Protein AF-A0A372R8B7-F1 (afdb_monomer)

Secondary structure (DSSP, 8-state):
-HHHHHHHHHHHHHHHHHHHHHHTT-PPPPP-HHHHHHHHHHHHHH--HHHHHHHHHHTT-S-------TT--SS-HHHHHHHHHHHHHHHHHH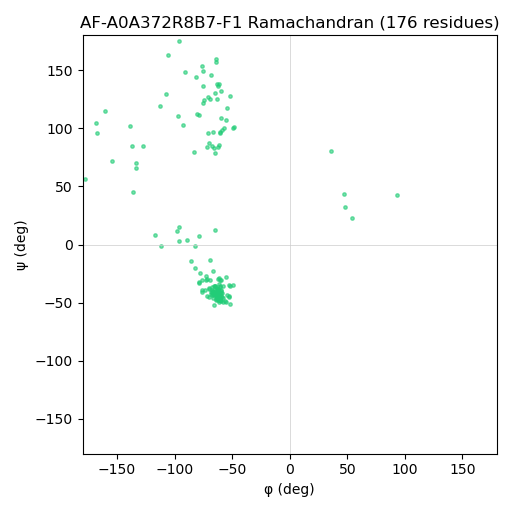HHHHTT-TTPPPHHHHHTTTTSS------HHHHHHHHHTS-S-S---------------HHHHHHHHHHHHHHHHS--S-S---

Structure (mmCIF, N/CA/C/O backbone):
data_AF-A0A372R8B7-F1
#
_entry.id   AF-A0A372R8B7-F1
#
loop_
_atom_site.group_PDB
_atom_site.id
_atom_site.type_symbol
_atom_site.label_atom_id
_atom_site.label_alt_id
_atom_site.label_comp_id
_atom_site.label_asym_id
_atom_site.label_entity_id
_atom_site.label_seq_id
_atom_site.pdbx_PDB_ins_code
_atom_site.Cartn_x
_atom_site.Cartn_y
_atom_site.Cartn_z
_atom_site.occupancy
_atom_site.B_iso_or_equiv
_atom_site.auth_seq_id
_atom_site.auth_comp_id
_atom_site.auth_asym_id
_atom_site.auth_atom_id
_atom_site.pdbx_PDB_model_num
ATOM 1 N N . MET A 1 1 ? -2.532 -8.860 -3.156 1.00 77.12 1 MET A N 1
ATOM 2 C CA . MET A 1 1 ? -2.037 -9.583 -1.964 1.00 77.12 1 MET A CA 1
ATOM 3 C C . MET A 1 1 ? -2.191 -8.777 -0.676 1.00 77.12 1 MET A C 1
ATOM 5 O O . MET A 1 1 ? -2.952 -9.201 0.184 1.00 77.12 1 MET A O 1
ATOM 9 N N . MET A 1 2 ? -1.585 -7.590 -0.575 1.00 80.69 2 MET A N 1
ATOM 10 C CA . MET A 1 2 ? -1.799 -6.637 0.530 1.00 80.69 2 MET A CA 1
ATOM 11 C C . MET A 1 2 ? -3.293 -6.323 0.752 1.00 80.69 2 MET A C 1
ATOM 13 O O . MET A 1 2 ? -3.802 -6.501 1.854 1.00 80.69 2 MET A O 1
ATOM 17 N N . LYS A 1 3 ? -4.050 -6.076 -0.328 1.00 83.31 3 LYS A N 1
ATOM 18 C CA . LYS A 1 3 ? -5.524 -5.958 -0.299 1.00 83.31 3 LYS A CA 1
ATOM 19 C C . LYS A 1 3 ? -6.241 -7.131 0.388 1.00 83.31 3 LYS A C 1
ATOM 21 O O . LYS A 1 3 ? -7.273 -6.932 1.016 1.00 83.31 3 LYS A O 1
ATOM 26 N N . ALA A 1 4 ? -5.735 -8.359 0.253 1.00 85.50 4 ALA A N 1
ATOM 27 C CA . ALA A 1 4 ? -6.358 -9.531 0.869 1.00 85.50 4 ALA A CA 1
A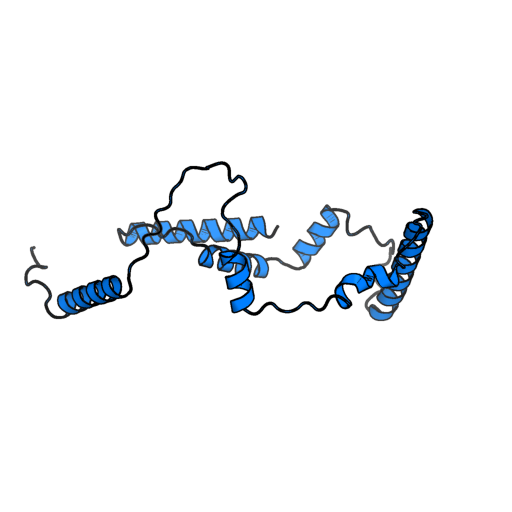TOM 28 C C . ALA A 1 4 ? -6.076 -9.596 2.376 1.00 85.50 4 ALA A C 1
ATOM 30 O O . ALA A 1 4 ? -6.979 -9.933 3.136 1.00 85.50 4 ALA A O 1
ATOM 31 N N . GLN A 1 5 ? -4.859 -9.243 2.805 1.00 87.19 5 GLN A N 1
ATOM 32 C CA . GLN A 1 5 ? -4.517 -9.171 4.229 1.00 87.19 5 GLN A CA 1
ATOM 33 C C . GLN A 1 5 ? -5.271 -8.035 4.923 1.00 87.19 5 GLN A C 1
ATOM 35 O O . GLN A 1 5 ? -5.899 -8.268 5.951 1.00 87.19 5 GLN A O 1
ATOM 40 N N . TYR A 1 6 ? -5.338 -6.863 4.290 1.00 88.38 6 TYR A N 1
ATOM 41 C CA . TYR A 1 6 ? -6.145 -5.738 4.761 1.00 88.38 6 TYR A CA 1
ATOM 42 C C . TYR A 1 6 ? -7.614 -6.132 4.958 1.00 88.38 6 TYR A C 1
ATOM 44 O O . TYR A 1 6 ? -8.176 -5.933 6.030 1.00 88.38 6 TYR A O 1
ATOM 52 N N . LYS A 1 7 ? -8.233 -6.776 3.956 1.00 89.06 7 LYS A N 1
ATOM 53 C CA . LYS A 1 7 ? -9.629 -7.229 4.055 1.00 89.06 7 LYS A CA 1
ATOM 54 C C . LYS A 1 7 ? -9.851 -8.216 5.203 1.00 89.06 7 LYS A C 1
ATOM 56 O O . LYS A 1 7 ? -10.879 -8.135 5.864 1.00 89.06 7 LYS A O 1
ATOM 61 N N . LYS A 1 8 ? -8.916 -9.142 5.442 1.00 90.06 8 LYS A N 1
ATOM 62 C CA . LYS A 1 8 ? -9.012 -10.096 6.561 1.00 90.06 8 LYS A CA 1
ATOM 63 C C . LYS A 1 8 ? -8.978 -9.382 7.907 1.00 90.06 8 LYS A C 1
ATOM 65 O O . LYS A 1 8 ? -9.816 -9.666 8.757 1.00 90.06 8 LYS A O 1
ATOM 70 N N . LEU A 1 9 ? -8.034 -8.459 8.068 1.00 88.94 9 LEU A N 1
ATOM 71 C CA . LEU A 1 9 ? -7.859 -7.687 9.290 1.00 88.94 9 LEU A CA 1
ATOM 72 C C . LEU A 1 9 ? -9.086 -6.812 9.574 1.00 88.94 9 LEU A C 1
ATOM 74 O O . LEU A 1 9 ? -9.630 -6.848 10.673 1.00 88.94 9 LEU A O 1
ATOM 78 N N . LEU A 1 10 ? -9.588 -6.124 8.545 1.00 89.56 10 LEU A N 1
ATOM 79 C CA . LEU A 1 10 ? -10.798 -5.315 8.632 1.00 89.56 10 LEU A CA 1
ATOM 80 C C . LEU A 1 10 ? -12.005 -6.152 9.073 1.00 89.56 10 LEU A C 1
ATOM 82 O O . LEU A 1 10 ? -12.705 -5.767 10.002 1.00 89.56 10 LEU A O 1
ATOM 86 N N . VAL A 1 11 ? -12.245 -7.308 8.446 1.00 90.31 11 VAL A N 1
ATOM 87 C CA . VAL A 1 11 ? -13.381 -8.175 8.804 1.00 90.31 11 VAL A CA 1
ATOM 88 C C . VAL A 1 11 ? -13.264 -8.680 10.241 1.00 90.31 11 VAL A C 1
ATOM 90 O O . VAL A 1 11 ? -14.251 -8.627 10.971 1.00 90.31 11 VAL A O 1
ATOM 93 N N . ALA A 1 12 ? -12.078 -9.127 10.664 1.00 89.44 12 ALA A N 1
ATOM 94 C CA . ALA A 1 12 ? -11.852 -9.582 12.035 1.00 89.44 12 ALA A CA 1
ATOM 95 C C . ALA A 1 12 ? -12.149 -8.467 13.051 1.00 89.44 12 ALA A C 1
ATOM 97 O O . ALA A 1 12 ? -12.935 -8.673 13.975 1.00 89.44 12 ALA A O 1
ATOM 98 N N . ASN A 1 13 ? -11.611 -7.267 12.813 1.00 89.19 13 ASN A N 1
ATOM 99 C CA . ASN A 1 13 ? -11.866 -6.098 13.648 1.00 89.19 13 ASN A CA 1
ATOM 100 C C . ASN A 1 13 ? -13.357 -5.728 13.691 1.00 89.19 13 ASN A C 1
ATOM 102 O O . ASN A 1 13 ? -13.888 -5.449 14.765 1.00 89.19 13 ASN A O 1
ATOM 106 N N . ARG A 1 14 ? -14.056 -5.734 12.546 1.00 89.38 14 ARG A N 1
ATOM 107 C CA . ARG A 1 14 ? -15.488 -5.405 12.502 1.00 89.38 14 ARG A CA 1
ATOM 108 C C . ARG A 1 14 ? -16.301 -6.395 13.329 1.00 89.38 14 ARG A C 1
ATOM 110 O O . ARG A 1 14 ? -17.113 -5.957 14.134 1.00 89.38 14 ARG A O 1
ATOM 117 N N . VAL A 1 15 ? -16.060 -7.700 13.180 1.00 89.00 15 VAL A N 1
ATOM 118 C CA . VAL A 1 15 ? -16.750 -8.744 13.961 1.00 89.00 15 VAL A CA 1
ATOM 119 C C . VAL A 1 15 ? -16.535 -8.544 15.461 1.00 89.00 15 VAL A C 1
ATOM 121 O O . VAL A 1 15 ? -17.497 -8.572 16.223 1.00 89.00 15 VAL A O 1
ATOM 124 N N . GLU A 1 16 ? -15.298 -8.288 15.884 1.00 88.00 16 GLU A N 1
ATOM 125 C CA . GLU A 1 16 ? -14.980 -8.016 17.288 1.00 88.00 16 GLU A CA 1
ATOM 126 C C . GLU A 1 16 ? -15.685 -6.754 17.807 1.00 88.00 16 GLU A C 1
ATOM 128 O O . GLU A 1 16 ? -16.321 -6.784 18.859 1.00 88.00 16 GLU A O 1
ATOM 133 N N . THR A 1 17 ? -15.665 -5.671 17.027 1.00 86.00 17 THR A N 1
ATOM 134 C CA . THR A 1 17 ? -16.333 -4.408 17.378 1.00 86.00 17 THR A CA 1
ATOM 135 C C . THR A 1 17 ? -17.850 -4.590 17.503 1.00 86.00 17 THR A C 1
ATOM 137 O O . THR A 1 17 ? -18.456 -4.047 18.425 1.00 86.00 17 THR A O 1
ATOM 140 N N . TYR A 1 18 ? -18.475 -5.385 16.625 1.00 87.56 18 TYR A N 1
ATOM 141 C CA . TYR A 1 18 ? -19.901 -5.715 16.720 1.00 87.56 18 TYR A CA 1
ATOM 142 C C . TYR A 1 18 ? -20.231 -6.514 17.985 1.00 87.56 18 TYR A C 1
ATOM 144 O O . TYR A 1 18 ? -21.218 -6.201 18.650 1.00 87.56 18 TYR A O 1
ATOM 152 N N . ASN A 1 19 ? -19.412 -7.508 18.339 1.00 88.25 19 ASN A N 1
ATOM 153 C CA . ASN A 1 19 ? -19.619 -8.301 19.553 1.00 88.25 19 ASN A CA 1
ATOM 154 C C . ASN A 1 19 ? -19.540 -7.416 20.808 1.00 88.25 19 ASN A C 1
ATOM 156 O O . ASN A 1 19 ? -20.440 -7.446 21.644 1.00 88.25 19 ASN A O 1
ATOM 160 N N . LEU A 1 20 ? -18.521 -6.555 20.894 1.00 86.19 20 LEU A N 1
ATOM 161 C CA . LEU A 1 20 ? -18.349 -5.620 22.011 1.00 86.19 20 LEU A CA 1
ATOM 162 C C . LEU A 1 20 ? -19.499 -4.609 22.110 1.00 86.19 20 LEU A C 1
ATOM 164 O O . LEU A 1 20 ? -19.992 -4.326 23.203 1.00 86.19 20 LEU A O 1
ATOM 168 N N . ALA A 1 21 ? -19.954 -4.073 20.976 1.00 85.31 21 ALA A N 1
ATOM 169 C CA . ALA A 1 21 ? -21.092 -3.158 20.918 1.00 85.31 21 ALA A CA 1
ATOM 170 C C . ALA A 1 21 ? -22.391 -3.832 21.396 1.00 85.31 21 ALA A C 1
ATOM 172 O O . ALA A 1 21 ? -23.170 -3.223 22.131 1.00 85.31 21 ALA A O 1
ATOM 173 N N . GLN A 1 22 ? -22.595 -5.106 21.044 1.00 83.25 22 GLN A N 1
ATOM 174 C CA . GLN A 1 22 ? -23.743 -5.895 21.491 1.00 83.25 22 GLN A CA 1
ATOM 175 C C . GLN A 1 22 ? -23.708 -6.155 23.005 1.00 83.25 22 GLN A C 1
ATOM 177 O O . GLN A 1 22 ? -24.732 -6.002 23.669 1.00 83.25 22 GLN A O 1
ATOM 182 N N . GLU A 1 23 ? -22.544 -6.493 23.565 1.00 86.31 23 GLU A N 1
ATOM 183 C CA . GLU A 1 23 ? -22.368 -6.715 25.009 1.00 86.31 23 GLU A CA 1
ATOM 184 C C . GLU A 1 23 ? -22.564 -5.433 25.833 1.00 86.31 23 GLU A C 1
ATOM 186 O O . GLU A 1 23 ? -23.118 -5.468 26.931 1.00 86.31 23 GLU A O 1
ATOM 191 N N . SER A 1 24 ? -22.145 -4.288 25.292 1.00 79.69 24 SER A N 1
ATOM 192 C CA . SER A 1 24 ? -22.182 -2.986 25.972 1.00 79.69 24 SER A CA 1
ATOM 193 C C . SER A 1 24 ? -23.409 -2.128 25.637 1.00 79.69 24 SER A C 1
ATOM 195 O O . SER A 1 24 ? -23.495 -0.992 26.105 1.00 79.69 24 SER A O 1
ATOM 197 N N . SER A 1 25 ? -24.357 -2.637 24.834 1.00 81.12 25 SER A N 1
ATOM 198 C CA . SER A 1 25 ? -25.510 -1.876 24.305 1.00 81.12 25 SER A CA 1
ATOM 199 C C . SER A 1 25 ? -25.118 -0.520 23.690 1.00 81.12 25 SER A C 1
ATOM 201 O O . SER A 1 25 ? -25.859 0.4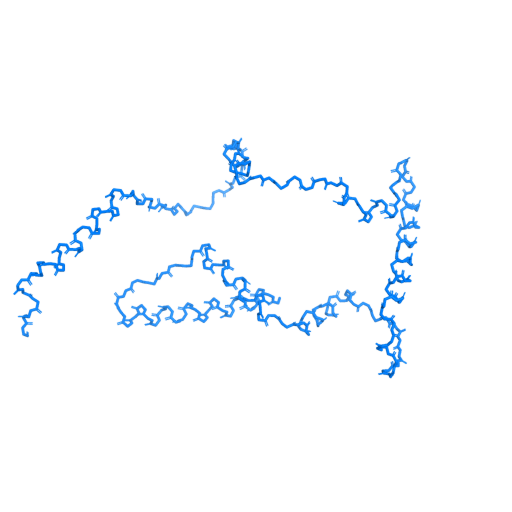58 23.782 1.00 81.12 25 SER A O 1
ATOM 203 N N . SER A 1 26 ? -23.924 -0.453 23.101 1.00 80.69 26 SER A N 1
ATOM 204 C CA . SER A 1 26 ? -23.337 0.759 22.526 1.00 80.69 26 SER A CA 1
ATOM 205 C C . SER A 1 26 ? -23.386 0.715 20.999 1.00 80.69 26 SER A C 1
ATOM 207 O O . SER A 1 26 ? -23.573 -0.339 20.397 1.00 80.69 26 SER A O 1
ATOM 209 N N . ASN A 1 27 ? -23.219 1.869 20.352 1.00 78.19 27 ASN A N 1
ATOM 210 C CA . ASN A 1 27 ? -23.139 1.929 18.893 1.00 78.19 27 ASN A CA 1
ATOM 211 C C . ASN A 1 27 ? -21.778 1.431 18.392 1.00 78.19 27 ASN A C 1
ATOM 213 O O . ASN A 1 27 ? -20.752 1.607 19.048 1.00 78.19 27 ASN A O 1
ATOM 217 N N . VAL A 1 28 ? -21.778 0.843 17.199 1.00 81.06 28 VAL A N 1
ATOM 218 C CA . VAL A 1 28 ? -20.565 0.371 16.524 1.00 81.06 28 VAL A CA 1
ATOM 219 C C . VAL A 1 28 ? -19.818 1.579 15.980 1.00 81.06 28 VAL A C 1
ATOM 221 O O . VAL A 1 28 ? -20.385 2.369 15.226 1.00 81.06 28 VAL A O 1
ATOM 224 N N . THR A 1 29 ? -18.549 1.727 16.350 1.00 79.62 29 THR A N 1
ATOM 225 C CA . THR A 1 29 ? -17.719 2.821 15.849 1.00 79.62 29 THR A CA 1
ATOM 226 C C . THR A 1 29 ? -17.376 2.594 14.370 1.00 79.62 29 THR A C 1
ATOM 228 O O . THR A 1 29 ? -16.888 1.514 14.006 1.00 79.62 29 THR A O 1
ATOM 231 N N . PRO A 1 30 ? -17.631 3.571 13.481 1.00 83.50 30 PRO A N 1
ATOM 232 C CA . PRO A 1 30 ? -17.243 3.468 12.077 1.00 83.50 30 PRO A CA 1
ATOM 233 C C . PRO A 1 30 ? -15.715 3.407 11.916 1.00 83.50 30 PRO A C 1
ATOM 235 O O . PRO A 1 30 ? -14.962 3.742 12.830 1.00 83.50 30 PRO A O 1
ATOM 238 N N . VAL A 1 31 ? -15.247 2.901 10.770 1.00 87.25 31 VAL A N 1
ATOM 239 C CA . VAL A 1 31 ? -13.819 2.956 10.413 1.00 87.25 31 VAL A CA 1
ATOM 240 C C . VAL A 1 31 ? -13.521 4.390 9.987 1.00 87.25 31 VAL A C 1
ATOM 242 O O . VAL A 1 31 ? -14.135 4.859 9.034 1.00 87.25 31 VAL A O 1
ATOM 245 N N . ASP A 1 32 ? -12.580 5.060 10.640 1.00 88.50 32 ASP A N 1
ATOM 246 C CA . ASP A 1 32 ? -12.058 6.341 10.158 1.00 88.50 32 ASP A CA 1
ATOM 247 C C . ASP A 1 32 ? -10.760 6.156 9.347 1.00 88.50 32 ASP A C 1
ATOM 249 O O . ASP A 1 32 ? -10.214 5.053 9.212 1.00 88.50 32 ASP A O 1
ATOM 253 N N . ILE A 1 33 ? -10.256 7.257 8.784 1.00 90.19 33 ILE A N 1
ATOM 254 C CA . ILE A 1 33 ? -9.030 7.260 7.973 1.00 90.19 33 ILE A CA 1
ATOM 255 C C . ILE A 1 33 ? -7.820 6.786 8.793 1.00 90.19 33 ILE A C 1
ATOM 257 O O . ILE A 1 33 ? -6.970 6.068 8.262 1.00 90.19 33 ILE A O 1
ATOM 261 N N . LEU A 1 34 ? -7.748 7.121 10.086 1.00 88.50 34 LEU A N 1
ATOM 262 C CA . LEU A 1 34 ? -6.650 6.696 10.954 1.00 88.50 34 LEU A CA 1
ATOM 263 C C . LEU A 1 34 ? -6.645 5.170 11.105 1.00 88.50 34 LEU A C 1
ATOM 265 O O . LEU A 1 34 ? -5.615 4.537 10.870 1.00 88.50 34 LEU A O 1
ATOM 269 N N . TYR A 1 35 ? -7.799 4.566 11.394 1.00 88.56 35 TYR A N 1
ATOM 270 C CA . TYR A 1 35 ? -7.953 3.112 11.445 1.00 88.56 35 TYR A CA 1
ATOM 271 C C . TYR A 1 35 ? -7.592 2.452 10.115 1.00 88.56 35 TYR A C 1
ATOM 273 O O . TYR A 1 35 ? -6.914 1.423 10.099 1.00 88.56 35 TYR A O 1
ATOM 281 N N . ALA A 1 36 ? -8.008 3.036 8.990 1.00 87.88 36 ALA A N 1
ATOM 282 C CA . ALA A 1 36 ? -7.670 2.509 7.675 1.00 87.88 36 ALA A CA 1
ATOM 283 C C . ALA A 1 36 ? -6.149 2.490 7.438 1.00 87.88 36 ALA A C 1
ATOM 285 O O . ALA A 1 36 ? -5.623 1.474 6.976 1.00 87.88 36 ALA A O 1
ATOM 286 N N . ILE A 1 37 ? -5.440 3.563 7.804 1.00 91.88 37 ILE A N 1
ATOM 287 C CA . ILE A 1 37 ? -3.976 3.652 7.705 1.00 91.88 37 ILE A CA 1
ATOM 288 C C . ILE A 1 37 ? -3.305 2.614 8.611 1.00 91.88 37 ILE A C 1
ATOM 290 O O . ILE A 1 37 ? -2.405 1.897 8.168 1.00 91.88 37 ILE A O 1
ATOM 294 N N . THR A 1 38 ? -3.765 2.469 9.857 1.00 91.81 38 THR A N 1
ATOM 295 C CA . THR A 1 38 ? -3.237 1.457 10.782 1.00 91.81 38 THR A CA 1
ATOM 296 C C . THR A 1 38 ? -3.406 0.047 10.219 1.00 91.81 38 THR A C 1
ATOM 298 O O . THR A 1 38 ? -2.447 -0.725 10.204 1.00 91.81 38 THR A O 1
ATOM 301 N N . PHE A 1 39 ? -4.577 -0.279 9.665 1.00 89.38 39 PHE A N 1
ATOM 302 C CA . PHE A 1 39 ? -4.808 -1.584 9.043 1.00 89.38 39 PHE A CA 1
ATOM 303 C C . PHE A 1 39 ? -3.950 -1.820 7.807 1.00 89.38 39 PHE A C 1
ATOM 305 O O . PHE A 1 39 ? -3.532 -2.950 7.568 1.00 89.38 39 PHE A O 1
ATOM 312 N N . VAL A 1 40 ? -3.679 -0.786 7.010 1.00 91.06 40 VAL A N 1
ATOM 313 C CA . VAL A 1 40 ? -2.749 -0.883 5.878 1.00 91.06 40 VAL A CA 1
ATOM 314 C C . VAL A 1 40 ? -1.351 -1.246 6.369 1.00 91.06 40 VAL A C 1
ATOM 316 O O . VAL A 1 40 ? -0.746 -2.176 5.834 1.00 91.06 40 VAL A O 1
ATOM 319 N N . ASN A 1 41 ? -0.872 -0.571 7.413 1.00 91.56 41 ASN A N 1
ATOM 320 C CA . ASN A 1 41 ? 0.439 -0.830 7.999 1.00 91.56 41 ASN A CA 1
ATOM 321 C C . ASN A 1 41 ? 0.542 -2.255 8.573 1.00 91.56 41 ASN A C 1
ATOM 323 O O . ASN A 1 41 ? 1.477 -2.996 8.273 1.00 9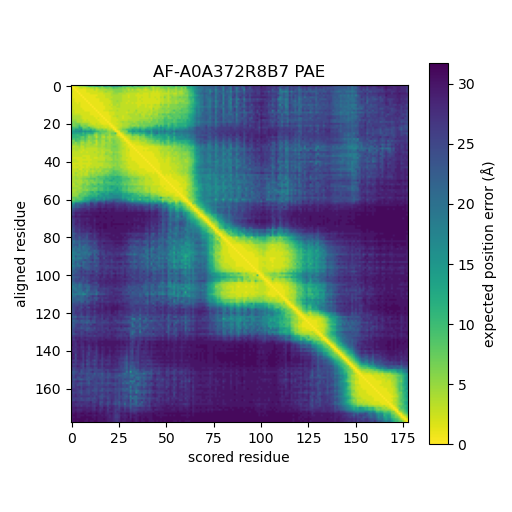1.56 41 ASN A O 1
ATOM 327 N N . GLU A 1 42 ? -0.452 -2.689 9.346 1.00 92.06 42 GLU A N 1
ATOM 328 C CA . GLU A 1 42 ? -0.488 -4.050 9.892 1.00 92.06 42 GLU A CA 1
ATOM 329 C C . GLU A 1 42 ? -0.587 -5.112 8.792 1.00 92.06 42 GLU A C 1
ATOM 331 O O . GLU A 1 42 ? 0.144 -6.104 8.808 1.00 92.06 42 GLU A O 1
ATOM 336 N N . ALA A 1 43 ? -1.440 -4.891 7.789 1.00 91.38 43 ALA A N 1
ATOM 337 C CA . ALA A 1 43 ? -1.571 -5.790 6.649 1.00 91.38 43 ALA A CA 1
ATOM 338 C C . ALA A 1 43 ? -0.263 -5.924 5.863 1.00 91.38 43 ALA A C 1
ATOM 340 O O . ALA A 1 43 ? 0.039 -7.015 5.374 1.00 91.38 43 ALA A O 1
ATOM 341 N N . TRP A 1 44 ? 0.503 -4.837 5.746 1.00 91.31 44 TRP A N 1
ATOM 342 C CA . TRP A 1 44 ? 1.827 -4.850 5.140 1.00 91.31 44 TRP A CA 1
ATOM 343 C C . TRP A 1 44 ? 2.818 -5.682 5.959 1.00 91.31 44 TRP A C 1
ATOM 345 O O . TRP A 1 44 ? 3.503 -6.529 5.402 1.00 91.31 44 TRP A O 1
ATOM 355 N N . ASN A 1 45 ? 2.823 -5.554 7.285 1.00 92.50 45 ASN A N 1
ATOM 356 C CA . ASN A 1 45 ? 3.715 -6.345 8.143 1.00 92.50 45 ASN A CA 1
ATOM 357 C C . ASN A 1 45 ? 3.394 -7.853 8.152 1.00 92.50 45 ASN A C 1
ATOM 359 O O . ASN A 1 45 ? 4.257 -8.674 8.455 1.00 92.50 45 ASN A O 1
ATOM 363 N N . ILE A 1 46 ? 2.162 -8.243 7.811 1.00 92.12 46 ILE A N 1
ATOM 364 C CA . ILE A 1 46 ? 1.754 -9.654 7.686 1.00 92.12 46 ILE A CA 1
ATOM 365 C C . ILE A 1 46 ? 2.242 -10.277 6.366 1.00 92.12 46 ILE A C 1
ATOM 367 O O . ILE A 1 46 ? 2.372 -11.503 6.253 1.00 92.12 46 ILE A O 1
ATOM 371 N N . VAL A 1 47 ? 2.479 -9.458 5.341 1.00 87.81 47 VAL A N 1
ATOM 372 C CA . VAL A 1 47 ? 2.976 -9.921 4.046 1.00 87.81 47 VAL A CA 1
ATOM 373 C C . VAL A 1 47 ? 4.370 -10.536 4.215 1.00 87.81 47 VAL A C 1
ATOM 375 O O . VAL A 1 47 ? 5.293 -9.904 4.712 1.00 87.81 47 VAL A O 1
ATOM 378 N N . LYS A 1 48 ? 4.532 -11.788 3.769 1.00 89.38 48 LYS A N 1
ATOM 379 C CA . LYS A 1 48 ? 5.825 -12.489 3.787 1.00 89.38 48 LYS A CA 1
ATOM 380 C C . LYS A 1 48 ? 6.576 -12.260 2.480 1.00 89.38 48 LYS A C 1
ATOM 382 O O . LYS A 1 48 ? 5.938 -12.239 1.425 1.00 89.38 48 LYS A O 1
ATOM 387 N N . SER A 1 49 ? 7.909 -12.228 2.537 1.00 85.69 49 SER A N 1
ATOM 388 C CA . SER A 1 49 ? 8.778 -12.136 1.351 1.00 85.69 49 SER A CA 1
ATOM 389 C C . SER A 1 49 ? 8.457 -13.209 0.317 1.00 85.69 49 SER A C 1
ATOM 391 O O . SER A 1 49 ? 8.227 -12.883 -0.839 1.00 85.69 49 SER A O 1
ATOM 393 N N . SER A 1 50 ? 8.252 -14.457 0.751 1.00 83.88 50 SER A N 1
ATOM 394 C CA . SER A 1 50 ? 7.836 -15.529 -0.158 1.00 83.88 50 SER A CA 1
ATOM 395 C C . SER A 1 50 ? 6.534 -15.212 -0.884 1.00 83.88 50 SER A C 1
ATOM 397 O O . SER A 1 50 ? 6.365 -15.548 -2.044 1.00 83.88 50 SER A O 1
ATOM 399 N N . THR A 1 51 ? 5.581 -14.540 -0.240 1.00 84.00 51 THR A N 1
ATOM 400 C CA . THR A 1 51 ? 4.314 -14.202 -0.898 1.00 84.00 51 THR A CA 1
ATOM 401 C C . THR A 1 51 ? 4.514 -13.092 -1.939 1.00 84.00 51 THR A C 1
ATOM 403 O O . THR A 1 51 ? 3.817 -13.088 -2.950 1.00 84.00 51 THR A O 1
ATOM 406 N N . ILE A 1 52 ? 5.483 -12.193 -1.722 1.00 84.56 52 ILE A N 1
ATOM 407 C CA . ILE A 1 52 ? 5.927 -11.210 -2.717 1.00 84.56 52 ILE A CA 1
ATOM 408 C C . ILE A 1 52 ? 6.578 -11.944 -3.896 1.00 84.56 52 ILE A C 1
ATOM 410 O O . ILE A 1 52 ? 6.124 -11.761 -5.018 1.00 84.56 52 ILE A O 1
ATOM 414 N N . GLU A 1 53 ? 7.544 -12.832 -3.648 1.00 82.56 53 GLU A N 1
ATOM 415 C CA . GLU A 1 53 ? 8.221 -13.653 -4.672 1.00 82.56 53 GLU A CA 1
ATOM 416 C C . GLU A 1 53 ? 7.223 -14.396 -5.570 1.00 82.56 53 GLU A C 1
ATOM 418 O O . GLU A 1 53 ? 7.240 -14.223 -6.785 1.00 82.56 53 GLU A O 1
ATOM 423 N N . HIS A 1 54 ? 6.266 -15.120 -4.978 1.00 82.94 54 HIS A N 1
ATOM 424 C CA . HIS A 1 54 ? 5.221 -15.814 -5.739 1.00 82.94 54 HIS A CA 1
ATOM 425 C C . HIS A 1 54 ? 4.342 -14.851 -6.552 1.00 82.94 54 HIS A C 1
ATOM 427 O O . HIS A 1 54 ? 3.776 -15.257 -7.564 1.00 82.94 54 HIS A O 1
ATOM 433 N N . CYS A 1 55 ? 4.164 -13.595 -6.117 1.00 80.94 55 CYS A N 1
ATOM 434 C CA . CYS A 1 55 ? 3.443 -12.602 -6.917 1.00 80.94 55 CYS A CA 1
ATOM 435 C C . CYS A 1 55 ? 4.248 -12.200 -8.149 1.00 80.94 55 CYS A C 1
ATOM 437 O O . CYS A 1 55 ? 3.662 -12.169 -9.224 1.00 80.94 55 CYS A O 1
ATOM 439 N N . TRP A 1 56 ? 5.549 -11.938 -7.998 1.00 85.94 56 TRP A N 1
ATOM 440 C CA . TRP A 1 56 ? 6.432 -11.606 -9.118 1.00 85.94 56 TRP A CA 1
ATOM 441 C C . TRP A 1 56 ? 6.538 -12.759 -10.126 1.00 85.94 56 TRP A C 1
ATOM 443 O O . TRP A 1 56 ? 6.466 -12.507 -11.329 1.00 85.94 56 TRP A O 1
ATOM 453 N N . GLU A 1 57 ? 6.615 -14.005 -9.641 1.00 82.50 57 GLU A N 1
ATOM 454 C CA . GLU A 1 57 ? 6.543 -15.230 -10.455 1.00 82.50 57 GLU A CA 1
ATOM 455 C C . GLU A 1 57 ? 5.201 -15.315 -11.197 1.00 82.50 57 GLU A C 1
ATOM 457 O O . GLU A 1 57 ? 5.150 -15.502 -12.406 1.00 82.50 57 GLU A O 1
ATOM 462 N N . LYS A 1 58 ? 4.080 -15.090 -10.498 1.00 82.81 58 LYS A N 1
ATOM 463 C CA . LYS A 1 58 ? 2.737 -15.112 -11.102 1.00 82.81 58 LYS A CA 1
ATOM 464 C C . LYS A 1 58 ? 2.516 -14.052 -12.173 1.00 82.81 58 LYS A C 1
ATOM 466 O O . LYS A 1 58 ? 1.648 -14.247 -13.023 1.00 82.81 58 LYS A O 1
ATOM 471 N N . THR A 1 59 ? 3.190 -12.915 -12.062 1.00 80.81 59 THR A N 1
ATOM 472 C CA . THR A 1 59 ? 3.099 -11.812 -13.021 1.00 80.81 59 THR A CA 1
ATOM 473 C C . THR A 1 59 ? 4.113 -11.930 -14.158 1.00 80.81 59 THR A C 1
ATOM 475 O O . THR A 1 59 ? 4.172 -11.010 -14.964 1.00 80.81 59 THR A O 1
ATOM 478 N N . ASP A 1 60 ? 4.896 -13.020 -14.217 1.00 69.81 60 ASP A N 1
ATOM 479 C CA . ASP A 1 60 ? 6.000 -13.229 -15.172 1.00 69.81 60 ASP A CA 1
ATOM 480 C C . ASP A 1 60 ? 7.033 -12.088 -15.178 1.00 69.81 60 ASP A C 1
ATOM 482 O O . ASP A 1 60 ? 7.765 -11.890 -16.143 1.00 69.81 60 ASP A O 1
ATOM 486 N N . ILE A 1 61 ? 7.122 -11.321 -14.086 1.00 78.81 61 ILE A N 1
ATOM 487 C CA . ILE A 1 61 ? 8.139 -10.270 -13.972 1.00 78.81 61 ILE A CA 1
ATOM 488 C C . ILE A 1 61 ? 9.492 -10.893 -13.603 1.00 78.81 61 ILE A C 1
ATOM 490 O O . ILE A 1 61 ? 10.539 -10.416 -14.031 1.00 78.81 61 ILE A O 1
ATOM 494 N N . LEU A 1 62 ? 9.476 -11.989 -12.837 1.00 66.31 62 LEU A N 1
ATOM 495 C CA . LEU A 1 62 ? 10.639 -12.858 -12.673 1.00 66.31 62 LEU A CA 1
ATOM 496 C C . LEU A 1 62 ? 10.689 -13.828 -13.857 1.00 66.31 62 LEU A C 1
ATOM 498 O O . LEU A 1 62 ? 10.260 -14.974 -13.744 1.00 66.31 62 LEU A O 1
ATOM 502 N N . THR A 1 63 ? 11.186 -13.379 -15.008 1.00 58.84 63 THR A N 1
ATOM 503 C CA . THR A 1 63 ? 11.606 -14.311 -16.061 1.00 58.84 63 THR A CA 1
ATOM 504 C C . THR A 1 63 ? 12.708 -15.212 -15.515 1.00 58.84 63 THR A C 1
ATOM 506 O O . THR A 1 63 ? 13.648 -14.722 -14.893 1.00 58.84 63 THR A O 1
ATOM 509 N N . ASP A 1 64 ? 12.570 -16.522 -15.739 1.00 57.03 64 ASP A N 1
ATOM 510 C CA . ASP A 1 64 ? 13.543 -17.558 -15.386 1.00 57.03 64 ASP A CA 1
ATOM 511 C C . ASP A 1 64 ? 14.937 -17.139 -15.875 1.00 57.03 64 ASP A C 1
ATOM 513 O O . ASP A 1 64 ? 15.246 -17.216 -17.068 1.00 57.03 64 ASP A O 1
ATOM 517 N N . PHE A 1 65 ? 15.767 -16.621 -14.966 1.00 51.81 65 PHE A N 1
ATOM 518 C CA . PHE A 1 65 ? 17.180 -16.390 -15.228 1.00 51.81 65 PHE A CA 1
ATOM 519 C C . PHE A 1 65 ? 17.815 -17.770 -15.371 1.00 51.81 65 PHE A C 1
ATOM 521 O O . PHE A 1 65 ? 18.292 -18.355 -14.401 1.00 51.81 65 PHE A O 1
ATOM 528 N N . GLY A 1 66 ? 17.731 -18.310 -16.589 1.00 46.44 66 GLY A N 1
ATOM 529 C CA . GLY A 1 66 ? 18.114 -19.666 -16.945 1.00 46.44 66 GLY A CA 1
ATOM 530 C C . GLY A 1 66 ? 19.498 -20.017 -16.414 1.00 46.44 66 GLY A C 1
ATOM 531 O O . GLY A 1 66 ? 20.522 -19.658 -16.990 1.00 46.44 66 GLY A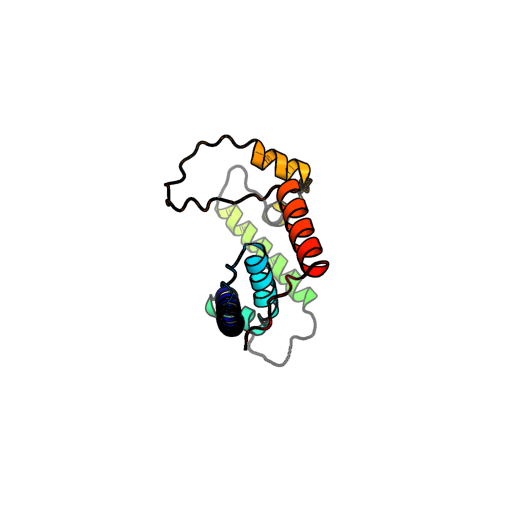 O 1
ATOM 532 N N . GLY A 1 67 ? 19.507 -20.760 -15.316 1.00 41.25 67 GLY A N 1
ATOM 533 C CA . GLY A 1 67 ? 20.699 -21.212 -14.622 1.00 41.25 67 GLY A CA 1
ATOM 534 C C . GLY A 1 67 ? 20.364 -22.475 -13.853 1.00 41.25 67 GLY A C 1
ATOM 535 O O . GLY A 1 67 ? 20.239 -22.462 -12.635 1.00 41.25 67 GLY A O 1
ATOM 536 N N . ASN A 1 68 ? 20.174 -23.576 -14.581 1.00 42.28 68 ASN A N 1
ATOM 537 C CA . ASN A 1 68 ? 19.960 -24.905 -14.016 1.00 42.28 68 ASN A CA 1
ATOM 538 C C . ASN A 1 68 ? 21.209 -25.383 -13.253 1.00 42.28 68 ASN A C 1
ATOM 540 O O . ASN A 1 68 ? 21.970 -26.187 -13.787 1.00 42.28 68 ASN A O 1
ATOM 544 N N . ASN A 1 69 ? 21.435 -24.917 -12.022 1.00 46.16 69 ASN A N 1
ATOM 545 C CA . ASN A 1 69 ? 22.194 -25.676 -11.030 1.00 46.16 69 ASN A CA 1
ATOM 546 C C . ASN A 1 69 ? 21.919 -25.174 -9.594 1.00 46.16 69 ASN A C 1
ATOM 548 O O . ASN A 1 69 ? 22.287 -24.048 -9.269 1.00 46.16 69 ASN A O 1
ATOM 552 N N . PRO A 1 70 ? 21.308 -25.980 -8.707 1.00 45.62 70 PRO A N 1
ATOM 553 C CA . PRO A 1 70 ? 20.939 -25.545 -7.356 1.00 45.62 70 PRO A CA 1
ATOM 554 C C . PRO A 1 70 ? 22.096 -25.525 -6.333 1.00 45.62 70 PRO A C 1
ATOM 556 O O . PRO A 1 70 ? 21.836 -25.316 -5.151 1.00 45.62 70 PRO A O 1
ATOM 559 N N . GLU A 1 71 ? 23.355 -25.739 -6.737 1.00 47.19 71 GLU A N 1
ATOM 560 C CA . GLU A 1 71 ? 24.491 -25.874 -5.800 1.00 47.19 71 GLU A CA 1
ATOM 561 C C . GLU A 1 71 ? 25.531 -24.741 -5.817 1.00 47.19 71 GLU A C 1
ATOM 563 O O . GLU A 1 71 ? 26.428 -24.734 -4.977 1.00 47.19 71 GLU A O 1
ATOM 568 N N . GLU A 1 72 ? 25.391 -23.717 -6.658 1.00 51.03 72 GLU A N 1
ATOM 569 C CA . GLU A 1 72 ? 26.296 -22.561 -6.643 1.00 51.03 72 GLU A CA 1
ATOM 570 C C . GLU A 1 72 ? 25.507 -21.263 -6.827 1.00 51.03 72 GLU A C 1
ATOM 572 O O . GLU A 1 72 ? 25.121 -20.967 -7.94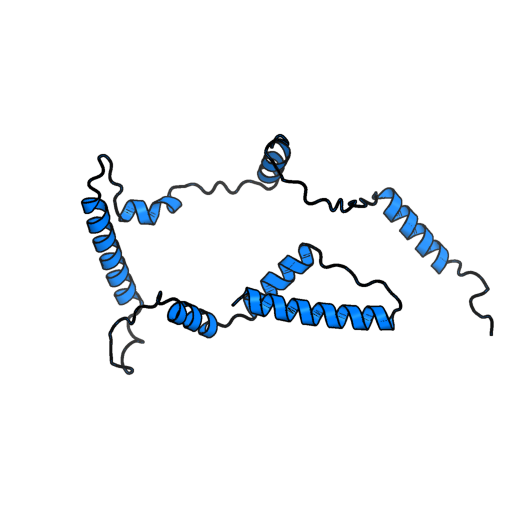8 1.00 51.03 72 GLU A O 1
ATOM 577 N N . LYS A 1 73 ? 25.253 -20.495 -5.752 1.00 48.12 73 LYS A N 1
ATOM 578 C CA . LYS A 1 73 ? 25.113 -19.013 -5.798 1.00 48.12 73 LYS A CA 1
ATOM 579 C C . LYS A 1 73 ? 24.879 -18.386 -4.410 1.00 48.12 73 LYS A C 1
ATOM 581 O O . LYS A 1 73 ? 23.926 -17.655 -4.159 1.00 48.12 73 LYS A O 1
ATOM 586 N N . TYR A 1 74 ? 25.791 -18.647 -3.474 1.00 47.59 74 TYR A N 1
ATOM 587 C CA . TYR A 1 74 ? 25.950 -17.793 -2.278 1.00 47.59 74 TYR A CA 1
ATOM 588 C C . TYR A 1 74 ? 27.319 -17.111 -2.206 1.00 47.59 74 TYR A C 1
ATOM 590 O O . TYR A 1 74 ? 27.637 -16.451 -1.220 1.00 47.59 74 TYR A O 1
ATOM 598 N N . SER A 1 75 ? 28.114 -17.215 -3.267 1.00 50.53 75 SER A N 1
ATOM 599 C CA . SER A 1 75 ? 29.291 -16.385 -3.473 1.00 50.53 75 SER A CA 1
ATOM 600 C C . SER A 1 75 ? 29.032 -15.485 -4.671 1.00 50.53 75 SER A C 1
ATOM 602 O O . SER A 1 75 ? 28.849 -15.988 -5.774 1.00 50.53 75 SER A O 1
ATOM 604 N N . ASP A 1 76 ? 29.058 -14.180 -4.403 1.00 50.31 76 ASP A N 1
ATOM 605 C CA . ASP A 1 76 ? 29.187 -13.091 -5.375 1.00 50.31 76 ASP A CA 1
ATOM 606 C C . ASP A 1 76 ? 27.914 -12.430 -5.931 1.00 50.31 76 ASP A C 1
ATOM 608 O O . ASP A 1 76 ? 27.815 -12.088 -7.101 1.00 50.31 76 ASP A O 1
ATOM 612 N N . TRP A 1 77 ? 26.940 -12.163 -5.058 1.00 49.91 77 TRP A N 1
ATOM 613 C CA . TRP A 1 77 ? 25.759 -11.367 -5.419 1.00 49.91 77 TRP A CA 1
ATOM 614 C C . TRP A 1 77 ? 26.105 -9.943 -5.896 1.00 49.91 77 TRP A C 1
ATOM 616 O O . TRP A 1 77 ? 25.391 -9.393 -6.721 1.00 49.91 77 TRP A O 1
ATOM 626 N N . ASN A 1 78 ? 27.191 -9.331 -5.408 1.00 53.12 78 ASN A N 1
ATOM 627 C CA . ASN A 1 78 ? 27.518 -7.941 -5.753 1.00 53.12 78 ASN A CA 1
ATOM 628 C C . ASN A 1 78 ? 28.162 -7.789 -7.138 1.00 53.12 78 ASN A C 1
ATOM 630 O O . ASN A 1 78 ? 27.940 -6.767 -7.78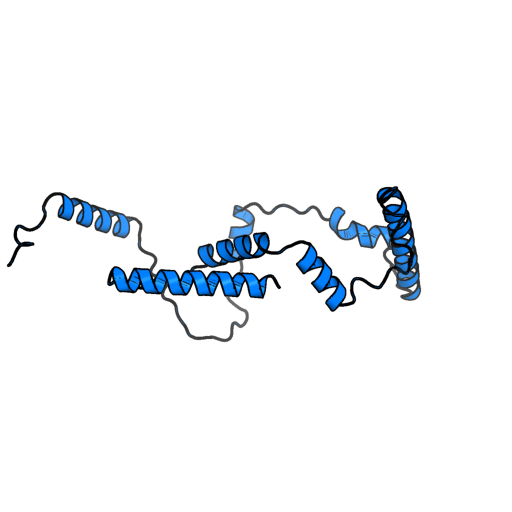4 1.00 53.12 78 ASN A O 1
ATOM 634 N N . GLN A 1 79 ? 28.957 -8.764 -7.591 1.00 54.78 79 GLN A N 1
ATOM 635 C CA . GLN A 1 79 ? 29.553 -8.713 -8.927 1.00 54.78 79 GLN A CA 1
ATOM 636 C C . GLN A 1 79 ? 28.514 -9.046 -10.005 1.00 54.78 79 GLN A C 1
ATOM 638 O O . GLN A 1 79 ? 28.427 -8.328 -10.996 1.00 54.78 79 GLN A O 1
ATOM 643 N N . ASP A 1 80 ? 27.653 -10.036 -9.744 1.00 60.84 80 ASP A N 1
ATOM 644 C CA . ASP A 1 80 ? 26.554 -10.438 -10.635 1.00 60.84 80 ASP A CA 1
ATOM 645 C C . ASP A 1 80 ? 25.544 -9.287 -10.838 1.00 60.84 80 ASP A C 1
ATOM 647 O O . ASP A 1 80 ? 25.154 -8.988 -11.961 1.00 60.84 80 ASP A O 1
ATOM 651 N N . ILE A 1 81 ? 25.205 -8.545 -9.769 1.00 66.00 81 ILE A N 1
ATOM 652 C CA . ILE A 1 81 ? 24.308 -7.375 -9.848 1.00 66.00 81 ILE A CA 1
ATOM 653 C C . ILE A 1 81 ? 24.922 -6.232 -10.666 1.00 66.00 81 ILE A C 1
ATOM 655 O O . ILE A 1 81 ? 24.217 -5.590 -11.441 1.00 66.00 81 ILE A O 1
ATOM 659 N N . ASN A 1 82 ? 26.215 -5.938 -10.502 1.00 72.06 82 ASN A N 1
ATOM 660 C CA . ASN A 1 82 ? 26.849 -4.835 -11.230 1.00 72.06 82 ASN A CA 1
ATOM 661 C C . ASN A 1 82 ? 26.996 -5.156 -12.725 1.00 72.06 82 ASN A C 1
ATOM 663 O O . ASN A 1 82 ? 26.807 -4.280 -13.568 1.00 72.06 82 ASN A O 1
ATOM 667 N N . ASP A 1 83 ? 27.294 -6.412 -13.057 1.00 75.00 83 ASP A N 1
ATOM 668 C CA . ASP A 1 83 ? 27.344 -6.885 -14.440 1.00 75.00 83 ASP A CA 1
ATOM 669 C C . ASP A 1 83 ? 25.944 -6.879 -15.082 1.00 75.00 83 ASP A C 1
ATOM 671 O O . ASP A 1 83 ? 25.793 -6.444 -16.228 1.00 75.00 83 ASP A O 1
ATOM 675 N N . ASP A 1 84 ? 24.906 -7.249 -14.325 1.00 79.88 84 ASP A N 1
ATOM 676 C CA . ASP A 1 84 ? 23.511 -7.171 -14.763 1.00 79.88 84 ASP A CA 1
ATOM 677 C C . ASP A 1 84 ? 23.037 -5.726 -14.974 1.00 79.88 84 ASP A C 1
ATOM 679 O O . ASP A 1 84 ? 22.403 -5.442 -15.990 1.00 79.88 84 ASP A O 1
ATOM 683 N N . ILE A 1 85 ? 23.375 -4.797 -14.072 1.00 82.25 85 ILE A N 1
ATOM 684 C CA . ILE A 1 85 ? 23.061 -3.367 -14.227 1.00 82.25 85 ILE A CA 1
ATOM 685 C C . ILE A 1 85 ? 23.726 -2.822 -15.489 1.00 82.25 85 ILE A C 1
ATOM 687 O O . ILE A 1 85 ? 23.057 -2.197 -16.305 1.00 82.25 85 ILE A O 1
ATOM 691 N N . ASN A 1 86 ? 25.013 -3.107 -15.705 1.00 84.75 86 ASN A N 1
ATOM 692 C CA . ASN A 1 86 ? 25.715 -2.657 -16.907 1.00 84.75 86 ASN A CA 1
ATOM 693 C C . ASN A 1 86 ? 25.080 -3.214 -18.188 1.00 84.75 86 ASN A C 1
ATOM 695 O O . ASN A 1 86 ? 24.932 -2.480 -19.166 1.00 84.75 86 ASN A O 1
ATOM 699 N N . ARG A 1 87 ? 24.676 -4.493 -18.189 1.00 87.06 87 ARG A N 1
ATOM 700 C CA . ARG A 1 87 ? 23.964 -5.104 -19.320 1.00 87.06 87 ARG A CA 1
ATOM 701 C C . ARG A 1 87 ? 22.630 -4.404 -19.578 1.00 87.06 87 ARG A C 1
ATOM 703 O O . ARG A 1 87 ? 22.368 -4.017 -20.711 1.00 87.06 87 ARG A O 1
ATOM 710 N N . ILE A 1 88 ? 21.821 -4.206 -18.540 1.00 87.31 88 ILE A N 1
ATOM 711 C CA . ILE A 1 88 ? 20.508 -3.555 -18.643 1.00 87.31 88 ILE A CA 1
ATOM 712 C C . ILE A 1 88 ? 20.657 -2.112 -19.140 1.00 87.31 88 ILE A C 1
ATOM 714 O O . ILE A 1 88 ? 19.912 -1.694 -20.022 1.00 87.31 88 ILE A O 1
ATOM 718 N N . THR A 1 89 ? 21.642 -1.364 -18.638 1.00 90.31 89 THR A N 1
ATOM 719 C CA . THR A 1 89 ? 21.926 0.007 -19.086 1.00 90.31 89 THR A CA 1
ATOM 720 C C . THR A 1 89 ? 22.328 0.049 -20.564 1.00 90.31 89 THR A C 1
ATOM 722 O O . THR A 1 89 ? 21.898 0.951 -21.284 1.00 90.31 89 THR A O 1
ATOM 725 N N . LEU A 1 90 ? 23.106 -0.928 -21.047 1.00 91.12 90 LEU A N 1
ATOM 726 C CA . LEU A 1 90 ? 23.468 -1.039 -22.466 1.00 91.12 90 LEU A CA 1
ATOM 727 C C . LEU A 1 90 ? 22.256 -1.352 -23.352 1.00 91.12 90 LEU A C 1
ATOM 729 O O . LEU A 1 90 ? 22.070 -0.685 -24.367 1.00 91.12 90 LEU A O 1
ATOM 733 N N . GLU A 1 91 ? 21.417 -2.313 -22.959 1.00 92.38 91 GLU A N 1
ATOM 734 C CA . GLU A 1 91 ? 20.181 -2.654 -23.681 1.00 92.38 91 GLU A CA 1
ATOM 735 C C . GLU A 1 91 ? 19.216 -1.457 -23.735 1.00 92.38 91 GLU A C 1
ATOM 737 O O . GLU A 1 91 ? 18.634 -1.154 -24.777 1.00 92.38 91 GLU A O 1
ATOM 742 N N . LEU A 1 92 ? 19.089 -0.714 -22.630 1.00 92.44 92 LEU A N 1
ATOM 743 C CA . LEU A 1 92 ? 18.329 0.537 -22.577 1.00 92.44 92 LEU A CA 1
ATOM 744 C C . LEU A 1 92 ? 18.871 1.590 -23.540 1.00 92.44 92 LEU A C 1
ATOM 746 O O . LEU A 1 92 ? 18.083 2.261 -24.206 1.00 92.44 92 LEU A O 1
ATOM 750 N N . GLN A 1 93 ? 20.193 1.734 -23.634 1.00 93.69 93 GLN A N 1
ATOM 751 C CA . GLN A 1 93 ? 20.803 2.690 -24.554 1.00 93.69 93 GLN A CA 1
ATOM 752 C C . GLN A 1 93 ? 20.533 2.311 -26.014 1.00 93.69 93 GLN A C 1
ATOM 754 O O . GLN A 1 93 ? 20.193 3.187 -26.803 1.00 93.69 93 GLN A O 1
ATOM 759 N N . GLU A 1 94 ? 20.609 1.024 -26.360 1.00 92.62 94 GLU A N 1
ATOM 760 C CA . GLU A 1 94 ? 20.291 0.535 -27.706 1.00 92.62 94 GLU A CA 1
ATOM 761 C C . GLU A 1 94 ? 18.835 0.845 -28.083 1.00 92.62 94 GLU A C 1
ATOM 763 O O . GLU A 1 94 ? 18.579 1.432 -29.134 1.00 92.62 94 GLU A O 1
ATOM 768 N N . MET A 1 95 ? 17.883 0.569 -27.184 1.00 92.00 95 MET A N 1
ATOM 769 C CA . MET A 1 95 ? 16.470 0.907 -27.395 1.00 92.00 95 MET A CA 1
ATOM 770 C C . MET A 1 95 ? 16.243 2.415 -27.555 1.00 92.00 95 MET A C 1
ATOM 772 O O . MET A 1 95 ? 15.447 2.846 -28.386 1.00 92.00 95 MET A O 1
ATOM 776 N N . ILE A 1 96 ? 16.931 3.239 -26.765 1.00 91.25 96 ILE A N 1
ATOM 777 C CA . ILE A 1 96 ? 16.863 4.700 -26.867 1.00 91.25 96 ILE A CA 1
ATOM 778 C C . ILE A 1 96 ? 17.393 5.182 -28.222 1.00 91.25 96 ILE A C 1
ATOM 780 O O . ILE A 1 96 ? 16.801 6.077 -28.833 1.00 91.25 96 ILE A O 1
ATOM 784 N N . ASP A 1 97 ? 18.498 4.606 -28.690 1.00 91.06 97 ASP A N 1
ATOM 785 C CA . ASP A 1 97 ? 19.123 4.970 -29.959 1.00 91.06 97 ASP A CA 1
ATOM 786 C C . ASP A 1 97 ? 18.227 4.578 -31.148 1.00 91.06 97 ASP A C 1
ATOM 788 O O . ASP A 1 97 ? 18.093 5.351 -32.102 1.00 91.06 97 ASP A O 1
ATOM 792 N N . GLU A 1 98 ? 17.523 3.442 -31.063 1.00 93.25 98 GLU A N 1
ATOM 793 C CA . GLU A 1 98 ? 16.519 3.018 -32.052 1.00 93.25 98 GLU A CA 1
ATOM 794 C C . GLU A 1 98 ? 15.353 4.009 -32.197 1.00 93.25 98 GLU A C 1
ATOM 796 O O . GLU A 1 98 ? 14.798 4.162 -33.290 1.00 93.25 98 GLU A O 1
ATOM 801 N N . LEU A 1 99 ? 14.994 4.733 -31.130 1.00 89.19 99 LEU A N 1
ATOM 802 C CA . LEU A 1 99 ? 13.931 5.744 -31.172 1.00 89.19 99 LEU A CA 1
ATOM 803 C C . LEU A 1 99 ? 14.318 6.987 -31.994 1.00 89.19 99 LEU A C 1
ATOM 805 O O . LEU A 1 99 ? 13.440 7.787 -32.327 1.00 89.19 99 LEU A O 1
ATOM 809 N N . ASN A 1 100 ? 15.605 7.153 -32.336 1.00 84.69 100 ASN A N 1
ATOM 810 C CA . ASN A 1 100 ? 16.147 8.192 -33.220 1.00 84.69 100 ASN A CA 1
ATOM 811 C C . ASN A 1 100 ? 15.620 9.611 -32.908 1.00 84.69 100 ASN A C 1
ATOM 813 O O . ASN A 1 100 ? 15.234 10.385 -33.793 1.00 84.69 100 ASN A O 1
ATOM 817 N N . LEU A 1 101 ? 15.560 9.942 -31.616 1.00 87.81 101 LEU A N 1
ATOM 818 C CA . LEU A 1 101 ? 15.058 11.220 -31.120 1.00 87.81 101 LEU A CA 1
ATOM 819 C C . LEU A 1 101 ? 16.097 12.328 -31.354 1.00 87.81 101 LEU A C 1
ATOM 821 O O . LEU A 1 101 ? 17.274 12.158 -31.058 1.00 87.81 101 LEU A O 1
ATOM 825 N N . GLN A 1 102 ? 15.654 13.505 -31.816 1.00 83.12 102 GLN A N 1
ATOM 826 C CA . GLN A 1 102 ? 16.523 14.679 -32.041 1.00 83.12 102 GLN A CA 1
ATOM 827 C C . GLN A 1 102 ? 17.323 15.104 -30.795 1.00 83.12 102 GLN A C 1
ATOM 829 O O . GLN A 1 102 ? 18.408 15.653 -30.939 1.00 83.12 102 GLN A O 1
ATOM 834 N N . ASN A 1 103 ? 16.793 14.833 -29.599 1.00 82.31 103 ASN A N 1
ATOM 835 C CA . ASN A 1 103 ? 17.430 15.081 -28.307 1.00 82.31 103 ASN A CA 1
ATOM 836 C C . ASN A 1 103 ? 17.280 13.831 -27.424 1.00 82.31 103 ASN A C 1
ATOM 838 O O . ASN A 1 103 ? 16.525 13.858 -26.450 1.00 82.31 103 ASN A O 1
ATOM 842 N N . SER A 1 104 ? 17.908 12.712 -27.797 1.00 84.88 104 SER A N 1
ATOM 843 C CA . SER A 1 104 ? 17.848 11.497 -26.978 1.00 84.88 104 SER A CA 1
ATOM 844 C C . SER A 1 104 ? 18.507 11.720 -25.608 1.00 84.88 104 SER A C 1
ATOM 846 O O . SER A 1 104 ? 19.536 12.386 -25.472 1.00 84.88 104 SER A O 1
ATOM 848 N N . ILE A 1 105 ? 17.863 11.199 -24.565 1.00 90.19 105 ILE A N 1
ATOM 849 C CA . ILE A 1 105 ? 18.437 11.087 -23.222 1.00 90.19 105 ILE A CA 1
ATOM 850 C C . ILE A 1 105 ? 19.329 9.844 -23.195 1.00 90.19 105 ILE A C 1
ATOM 852 O O . ILE A 1 105 ? 18.996 8.867 -23.846 1.00 90.19 105 ILE A O 1
ATOM 856 N N . THR A 1 106 ? 20.452 9.848 -22.481 1.00 92.19 106 THR A N 1
ATOM 857 C CA . THR A 1 106 ? 21.245 8.618 -22.313 1.00 92.19 106 THR A CA 1
ATOM 858 C C . THR A 1 106 ? 20.584 7.695 -21.294 1.00 92.19 106 THR A C 1
ATOM 860 O O . THR A 1 106 ? 19.909 8.178 -20.387 1.00 92.19 106 THR A O 1
ATOM 863 N N . ALA A 1 107 ? 20.809 6.385 -21.397 1.00 90.81 107 ALA A N 1
ATOM 864 C CA . ALA A 1 107 ? 20.312 5.409 -20.428 1.00 90.81 107 ALA A CA 1
ATOM 865 C C . ALA A 1 107 ? 20.752 5.759 -18.998 1.00 90.81 107 ALA A C 1
ATOM 867 O O . ALA A 1 107 ? 19.929 5.791 -18.094 1.00 90.81 107 ALA A O 1
ATOM 868 N N . GLU A 1 108 ? 22.017 6.147 -18.821 1.00 89.62 108 GLU A N 1
ATOM 869 C CA . GLU A 1 108 ? 22.558 6.610 -17.535 1.00 89.62 108 GLU A CA 1
ATOM 870 C C . GLU A 1 108 ? 21.768 7.797 -16.961 1.00 89.62 108 GLU A C 1
ATOM 872 O O . GLU A 1 108 ? 21.354 7.800 -15.805 1.00 89.62 108 GLU A O 1
ATOM 877 N N . ARG A 1 109 ? 21.508 8.812 -17.793 1.00 88.50 109 ARG A N 1
ATOM 878 C CA . ARG A 1 109 ? 20.777 10.011 -17.369 1.00 88.50 109 ARG A CA 1
ATOM 879 C C . ARG A 1 109 ? 19.295 9.725 -17.148 1.00 88.50 109 ARG A C 1
ATOM 881 O O . ARG A 1 109 ? 18.659 10.392 -16.344 1.00 88.50 109 ARG A O 1
ATOM 888 N N . PHE A 1 110 ? 18.740 8.765 -17.876 1.00 88.19 110 PHE A N 1
ATOM 889 C CA . PHE A 1 110 ? 17.374 8.300 -17.689 1.00 88.19 110 PHE A CA 1
ATOM 890 C C . PHE A 1 110 ? 17.214 7.566 -16.353 1.00 88.19 110 PHE A C 1
ATOM 892 O O . PHE A 1 110 ? 16.246 7.820 -15.645 1.00 88.19 110 PHE A O 1
ATOM 899 N N . ILE A 1 111 ? 18.178 6.717 -15.981 1.00 89.25 111 ILE A N 1
ATOM 900 C CA . ILE A 1 111 ? 18.196 5.999 -14.698 1.00 89.25 111 ILE A CA 1
ATOM 901 C C . ILE A 1 111 ? 18.291 6.979 -13.518 1.00 89.25 111 ILE A C 1
ATOM 903 O O . ILE A 1 111 ? 17.594 6.802 -12.525 1.00 89.25 111 ILE A O 1
ATOM 907 N N . HIS A 1 112 ? 19.104 8.030 -13.647 1.00 86.94 112 HIS A N 1
ATOM 908 C CA . HIS A 1 112 ? 19.355 9.015 -12.587 1.00 86.94 112 HIS A CA 1
ATOM 909 C C . HIS A 1 112 ? 18.502 10.286 -12.681 1.00 86.94 112 HIS A C 1
ATOM 911 O O . HIS A 1 112 ? 18.809 11.289 -12.037 1.00 86.94 112 HIS A O 1
ATOM 917 N N . ILE A 1 113 ? 17.430 10.281 -13.478 1.00 84.06 113 ILE A N 1
ATOM 918 C CA . ILE A 1 113 ? 16.638 11.494 -13.718 1.00 84.06 113 ILE A CA 1
ATOM 919 C C . ILE A 1 113 ? 16.017 12.055 -12.432 1.00 84.06 113 ILE A C 1
ATOM 921 O O . ILE A 1 113 ? 15.936 13.271 -12.275 1.00 84.06 113 ILE A O 1
ATOM 925 N N . ASP A 1 114 ? 15.640 11.175 -11.503 1.00 78.00 114 ASP A N 1
ATOM 926 C CA . ASP A 1 114 ? 15.017 11.540 -10.229 1.00 78.00 114 ASP A CA 1
ATOM 927 C C . ASP A 1 114 ? 16.044 11.953 -9.161 1.00 78.00 114 ASP A C 1
ATOM 929 O O . ASP A 1 114 ? 15.695 12.672 -8.227 1.00 78.00 114 ASP A O 1
ATOM 933 N N . ASP A 1 115 ? 17.316 11.568 -9.316 1.00 82.19 115 ASP A N 1
ATOM 934 C CA . ASP A 1 115 ? 18.392 11.924 -8.380 1.00 82.19 115 ASP A CA 1
ATOM 935 C C . ASP A 1 115 ? 18.790 13.407 -8.506 1.00 82.19 115 ASP A C 1
ATOM 937 O O . ASP A 1 115 ? 19.268 14.024 -7.551 1.00 82.19 115 ASP A O 1
ATOM 941 N N . GLU A 1 116 ? 18.593 13.993 -9.692 1.00 66.75 116 GLU A N 1
ATOM 942 C CA . GLU A 1 116 ? 18.861 15.407 -9.979 1.00 66.75 116 GLU A CA 1
ATOM 943 C C . GLU A 1 116 ? 17.691 16.329 -9.618 1.00 66.75 116 GLU A C 1
ATOM 945 O O . GLU A 1 116 ? 17.868 17.550 -9.567 1.00 66.75 116 GLU A O 1
ATOM 950 N N . ILE A 1 117 ? 16.500 15.777 -9.367 1.00 69.69 117 ILE A N 1
ATOM 951 C CA . ILE A 1 117 ? 15.364 16.558 -8.889 1.00 69.69 117 ILE A CA 1
ATOM 952 C C . ILE A 1 117 ? 15.591 16.770 -7.392 1.00 69.69 117 ILE A C 1
ATOM 954 O O . ILE A 1 117 ? 15.499 15.807 -6.627 1.00 69.69 117 ILE A O 1
ATOM 958 N N . PRO A 1 118 ? 15.869 18.002 -6.919 1.00 63.41 118 PRO A N 1
ATOM 959 C CA . PRO A 1 118 ? 15.765 18.259 -5.499 1.00 63.41 118 PRO A CA 1
ATOM 960 C C . PRO A 1 118 ? 14.318 17.956 -5.125 1.00 63.41 118 PRO A C 1
ATOM 962 O O . PRO A 1 118 ? 13.399 18.680 -5.508 1.00 63.41 118 PRO A O 1
ATOM 965 N N . ILE A 1 119 ? 14.113 16.855 -4.406 1.00 63.44 119 ILE A N 1
ATOM 966 C CA . ILE A 1 119 ? 12.887 16.634 -3.659 1.00 63.44 119 ILE A CA 1
ATOM 967 C C . ILE A 1 119 ? 12.929 17.717 -2.584 1.00 63.44 119 ILE A C 1
ATOM 969 O O . ILE A 1 119 ? 13.446 17.504 -1.487 1.00 63.44 119 ILE A O 1
ATOM 973 N N . GLU A 1 120 ? 12.495 18.929 -2.934 1.00 65.19 120 GLU A N 1
ATOM 974 C CA . GLU A 1 120 ? 12.121 19.928 -1.951 1.00 65.19 120 GLU A CA 1
ATOM 975 C C . GLU A 1 120 ? 11.042 19.246 -1.121 1.00 65.19 120 GLU A C 1
ATOM 977 O O . GLU A 1 120 ? 9.908 19.048 -1.558 1.00 65.19 120 GLU A O 1
ATOM 982 N N . LEU A 1 121 ? 11.456 18.755 0.047 1.00 68.31 121 LEU A N 1
ATOM 983 C CA . LEU A 1 121 ? 10.549 18.296 1.074 1.00 68.31 121 LEU A CA 1
ATOM 984 C C . LEU A 1 121 ? 9.713 19.518 1.423 1.00 68.31 121 LEU A C 1
ATOM 986 O O . LEU A 1 121 ? 10.176 20.380 2.168 1.00 68.31 121 LEU A O 1
ATOM 990 N N . LEU A 1 122 ? 8.531 19.608 0.815 1.00 73.31 122 LEU A N 1
ATOM 991 C CA . LEU A 1 122 ? 7.564 20.634 1.150 1.00 73.31 122 LEU A CA 1
ATOM 992 C C . LEU A 1 122 ? 7.370 20.578 2.659 1.00 73.31 122 LEU A C 1
ATOM 994 O O . LEU A 1 122 ? 7.123 19.502 3.216 1.00 73.31 122 LEU A O 1
ATOM 998 N N . SER A 1 123 ? 7.515 21.717 3.324 1.00 82.94 123 SER A N 1
ATOM 999 C CA . SER A 1 123 ? 7.176 21.785 4.735 1.00 82.94 123 SER A CA 1
ATOM 1000 C C . SER A 1 123 ? 5.677 21.527 4.905 1.00 82.94 123 SER A C 1
ATOM 1002 O O . SER A 1 123 ? 4.880 21.737 3.983 1.00 82.94 123 SER A O 1
ATOM 1004 N N . ASP A 1 124 ? 5.269 21.098 6.098 1.00 84.12 124 ASP A N 1
ATOM 1005 C CA . ASP A 1 124 ? 3.853 20.890 6.411 1.00 84.12 124 ASP A CA 1
ATOM 1006 C C . ASP A 1 124 ? 3.025 22.151 6.085 1.00 84.12 124 ASP A C 1
ATOM 1008 O O . ASP A 1 124 ? 1.903 22.059 5.586 1.00 84.12 124 ASP A O 1
ATOM 1012 N N . GLU A 1 125 ? 3.597 23.344 6.279 1.00 86.94 125 GLU A N 1
ATOM 1013 C CA . GLU A 1 125 ? 2.977 24.623 5.931 1.00 86.94 125 GLU A CA 1
ATOM 1014 C C . GLU A 1 125 ? 2.790 24.820 4.418 1.00 86.94 125 GLU A C 1
ATOM 1016 O O . GLU A 1 125 ? 1.751 25.331 3.992 1.00 86.94 125 GLU A O 1
ATOM 1021 N N . GLU A 1 126 ? 3.758 24.407 3.598 1.00 83.88 126 GLU A N 1
ATOM 1022 C CA . GLU A 1 126 ? 3.685 24.493 2.134 1.00 83.88 126 GLU A CA 1
ATOM 1023 C C . GLU A 1 126 ? 2.656 23.508 1.567 1.00 83.88 126 GLU A C 1
ATOM 1025 O O . GLU A 1 126 ? 1.879 23.860 0.673 1.00 83.88 126 GLU A O 1
ATOM 1030 N N . ILE A 1 127 ? 2.578 22.305 2.145 1.00 82.25 127 ILE A N 1
ATOM 1031 C CA . ILE A 1 127 ? 1.564 21.296 1.808 1.00 82.25 127 ILE A CA 1
ATOM 1032 C C . ILE A 1 127 ? 0.161 21.834 2.114 1.00 82.25 127 ILE A C 1
ATOM 1034 O O . ILE A 1 127 ? -0.736 21.769 1.269 1.00 82.25 127 ILE A O 1
ATOM 1038 N N . ILE A 1 128 ? -0.032 22.413 3.303 1.00 85.19 128 ILE A N 1
ATOM 1039 C CA . ILE A 1 128 ? -1.312 23.003 3.714 1.00 85.19 128 ILE A CA 1
ATOM 1040 C C . ILE A 1 128 ? -1.694 24.164 2.784 1.00 85.19 128 ILE A C 1
ATOM 1042 O O . ILE A 1 128 ? -2.841 24.249 2.337 1.00 85.19 128 ILE A O 1
ATOM 1046 N N . ALA A 1 129 ? -0.746 25.038 2.442 1.00 84.56 129 ALA A N 1
ATOM 1047 C CA . ALA A 1 129 ? -0.997 26.176 1.562 1.00 84.56 129 ALA A CA 1
ATOM 1048 C C . ALA A 1 129 ? -1.409 25.748 0.143 1.00 84.56 129 ALA A C 1
ATOM 1050 O O . ALA A 1 129 ? -2.306 26.365 -0.440 1.00 84.56 129 ALA A O 1
ATOM 1051 N N . ALA A 1 130 ? -0.811 24.685 -0.402 1.00 79.69 130 ALA A N 1
ATOM 1052 C CA . ALA A 1 130 ? -1.149 24.155 -1.724 1.00 79.69 130 ALA A CA 1
ATOM 1053 C C . ALA A 1 130 ? -2.585 23.604 -1.791 1.00 79.69 130 ALA A C 1
ATOM 1055 O O . ALA A 1 130 ? -3.265 23.769 -2.804 1.00 79.69 130 ALA A O 1
ATOM 1056 N N . ILE A 1 131 ? -3.066 22.995 -0.703 1.00 75.44 131 ILE A N 1
ATOM 1057 C CA . ILE A 1 131 ? -4.437 22.476 -0.599 1.00 75.44 131 ILE A CA 1
ATOM 1058 C C . ILE A 1 131 ? -5.441 23.629 -0.495 1.00 75.44 131 ILE A C 1
ATOM 1060 O O . ILE A 1 131 ? -6.450 23.630 -1.194 1.00 75.44 131 ILE A O 1
ATOM 1064 N N . ILE A 1 132 ? -5.146 24.635 0.333 1.00 80.69 132 ILE A N 1
ATOM 1065 C CA . ILE A 1 132 ? -6.030 25.793 0.550 1.00 80.69 132 ILE A CA 1
ATOM 1066 C C . ILE A 1 132 ? -6.108 26.694 -0.693 1.00 80.69 132 ILE A C 1
ATOM 1068 O O . ILE A 1 132 ? -7.132 27.325 -0.939 1.00 80.69 132 ILE A O 1
ATOM 1072 N N . SER A 1 133 ? -5.036 26.763 -1.486 1.00 72.81 133 SER A N 1
ATOM 1073 C CA . SER A 1 133 ? -4.956 27.644 -2.662 1.00 72.81 133 SER A CA 1
ATOM 1074 C C . SER A 1 133 ? -5.618 27.070 -3.916 1.00 72.81 133 SER A C 1
ATOM 1076 O O . SER A 1 133 ? -5.610 27.729 -4.957 1.00 72.81 133 SER A O 1
ATOM 1078 N N . ARG A 1 134 ? -6.172 25.854 -3.856 1.00 68.56 134 ARG A N 1
ATOM 1079 C CA . ARG A 1 134 ? -6.852 25.224 -4.989 1.00 68.56 134 ARG A CA 1
ATOM 1080 C C . ARG A 1 134 ? -8.276 25.793 -5.090 1.00 68.56 134 ARG A C 1
ATOM 1082 O O . ARG A 1 134 ? -9.069 25.553 -4.183 1.00 68.56 134 ARG A O 1
ATOM 1089 N N . PRO A 1 135 ? -8.623 26.566 -6.137 1.00 61.25 135 PRO A N 1
ATOM 1090 C CA . PRO A 1 135 ? -9.998 27.013 -6.310 1.00 61.25 135 PRO A CA 1
ATOM 1091 C C . PRO A 1 135 ? -10.893 25.793 -6.557 1.00 61.25 135 PRO A C 1
ATOM 1093 O O . PRO A 1 135 ? -10.571 24.953 -7.395 1.00 61.25 135 PRO A O 1
ATOM 1096 N N . GLU A 1 136 ? -11.999 25.701 -5.817 1.00 61.81 136 GLU A N 1
ATOM 1097 C CA . GLU A 1 136 ? -13.086 24.744 -6.046 1.00 61.81 136 GLU A CA 1
ATOM 1098 C C . GLU A 1 136 ? -13.708 25.005 -7.423 1.00 61.81 136 GLU A C 1
ATOM 1100 O O . GLU A 1 136 ? -14.654 25.772 -7.554 1.00 61.81 136 GLU A O 1
ATOM 1105 N N . ASN A 1 137 ? -13.115 24.454 -8.473 1.00 62.59 137 ASN A N 1
ATOM 1106 C CA . ASN A 1 137 ? -13.752 24.222 -9.761 1.00 62.59 137 ASN A CA 1
ATOM 1107 C C . ASN A 1 137 ? -12.839 23.295 -10.554 1.00 62.59 137 ASN A C 1
ATOM 1109 O O . ASN A 1 137 ? -11.848 23.742 -11.121 1.00 62.59 137 ASN A O 1
ATOM 1113 N N . ASP A 1 138 ? -13.152 22.007 -10.497 1.00 51.16 138 ASP A N 1
ATOM 1114 C CA . ASP A 1 138 ? -13.261 21.158 -11.682 1.00 51.16 138 ASP A CA 1
ATOM 1115 C C . ASP A 1 138 ? -13.929 19.842 -11.247 1.00 51.16 138 ASP A C 1
ATOM 1117 O O . ASP A 1 138 ? -13.342 19.026 -10.538 1.00 51.16 138 ASP A O 1
ATOM 1121 N N . ASP A 1 139 ? -15.206 19.729 -11.619 1.00 54.06 139 ASP A N 1
ATOM 1122 C CA . ASP A 1 139 ? -16.002 18.520 -11.848 1.00 54.06 139 ASP A CA 1
ATOM 1123 C C . ASP A 1 139 ? -15.740 17.312 -10.933 1.00 54.06 139 ASP A C 1
ATOM 1125 O O . ASP A 1 139 ? -15.119 16.318 -11.316 1.00 54.06 139 ASP A O 1
ATOM 1129 N N . ILE A 1 140 ? -16.324 17.357 -9.736 1.00 50.47 140 ILE A N 1
ATOM 1130 C CA . ILE A 1 140 ? -16.671 16.144 -8.993 1.00 50.47 140 ILE A CA 1
ATOM 1131 C C . ILE A 1 140 ? -18.147 15.883 -9.291 1.00 50.47 140 ILE A C 1
ATOM 1133 O O . ILE A 1 140 ? -19.009 16.655 -8.875 1.00 50.47 140 ILE A O 1
ATOM 1137 N N . GLU A 1 141 ? -18.432 14.822 -10.049 1.00 45.00 141 GLU A N 1
ATOM 1138 C CA . GLU A 1 141 ? -19.779 14.253 -10.099 1.00 45.00 141 GLU A CA 1
ATOM 1139 C C . GLU A 1 141 ? -20.203 13.939 -8.657 1.00 45.00 141 GLU A C 1
ATOM 1141 O O . GLU A 1 141 ? -19.541 13.167 -7.962 1.00 45.00 141 GLU A O 1
ATOM 1146 N N . GLU A 1 142 ? -21.263 14.610 -8.203 1.00 45.09 142 GLU A N 1
ATOM 1147 C CA . GLU A 1 142 ? -21.887 14.423 -6.896 1.00 45.09 142 GLU A CA 1
ATOM 1148 C C . GLU A 1 142 ? -22.274 12.945 -6.709 1.00 45.09 142 GLU A C 1
ATOM 1150 O O . GLU A 1 142 ? -23.246 12.473 -7.300 1.00 45.09 142 GLU A O 1
ATOM 1155 N N . ASP A 1 143 ? -21.533 12.220 -5.866 1.00 36.03 143 ASP A N 1
ATOM 1156 C CA . ASP A 1 143 ? -22.111 11.117 -5.098 1.00 36.03 143 ASP A CA 1
ATOM 1157 C C . ASP A 1 143 ? -22.541 11.703 -3.752 1.00 36.03 143 ASP A C 1
ATOM 1159 O O . ASP A 1 143 ? -21.731 12.073 -2.897 1.00 36.03 143 ASP A O 1
ATOM 1163 N N . ASP A 1 144 ? -23.848 11.913 -3.665 1.00 47.72 144 ASP A N 1
ATOM 1164 C CA . ASP A 1 144 ? -24.578 12.557 -2.587 1.00 47.72 144 ASP A CA 1
ATOM 1165 C C . ASP A 1 144 ? -24.581 11.658 -1.341 1.00 47.72 144 ASP A C 1
ATOM 1167 O O . ASP A 1 144 ? -25.495 10.871 -1.110 1.00 47.72 144 ASP A O 1
ATOM 1171 N N . GLU A 1 145 ? -23.550 11.783 -0.510 1.00 46.47 145 GLU A N 1
ATOM 1172 C CA . GLU A 1 145 ? -23.650 11.491 0.918 1.00 46.47 145 GLU A CA 1
ATOM 1173 C C . GLU A 1 145 ? -22.918 12.594 1.680 1.00 46.47 145 GLU A C 1
ATOM 1175 O O . GLU A 1 145 ? -21.737 12.507 2.019 1.00 46.47 145 GLU A O 1
ATOM 1180 N N . SER A 1 146 ? -23.636 13.692 1.929 1.00 44.75 146 SER A N 1
ATOM 1181 C CA . SER A 1 146 ? -23.203 14.733 2.851 1.00 44.75 146 SER A CA 1
ATOM 1182 C C . SER A 1 146 ? -23.063 14.142 4.259 1.00 44.75 146 SER A C 1
ATOM 1184 O O . SER A 1 146 ? -23.980 14.209 5.082 1.00 44.75 146 SER A O 1
ATOM 1186 N N . GLU A 1 147 ? -21.906 13.556 4.552 1.00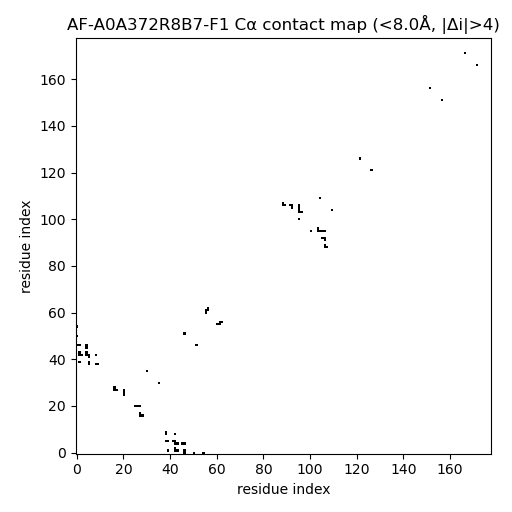 51.75 147 GLU A N 1
ATOM 1187 C CA . GLU A 1 147 ? -21.476 13.268 5.909 1.00 51.75 147 GLU A CA 1
ATOM 1188 C C . GLU A 1 147 ? -21.253 14.623 6.580 1.00 51.75 147 GLU A C 1
ATOM 1190 O O . GLU A 1 147 ? -20.240 15.303 6.395 1.00 51.75 147 GLU A O 1
ATOM 1195 N N . THR A 1 148 ? -22.265 15.078 7.319 1.00 46.88 148 THR A N 1
ATOM 1196 C CA . THR A 1 148 ? -22.142 16.253 8.171 1.00 46.88 148 THR A CA 1
ATOM 1197 C C . THR A 1 148 ? -21.017 15.973 9.159 1.00 46.88 148 THR A C 1
ATOM 1199 O O . THR A 1 148 ? -21.221 15.282 10.156 1.00 46.88 148 THR A O 1
ATOM 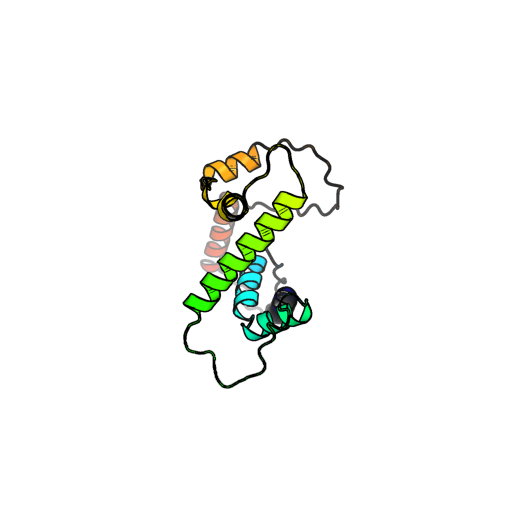1202 N N . ASN A 1 149 ? -19.820 16.485 8.881 1.00 52.97 149 ASN A N 1
ATOM 1203 C CA . ASN A 1 149 ? -18.733 16.530 9.843 1.00 52.97 149 ASN A CA 1
ATOM 1204 C C . ASN A 1 149 ? -19.221 17.382 11.020 1.00 52.97 149 ASN A C 1
ATOM 1206 O O . ASN A 1 149 ? -19.193 18.614 10.972 1.00 52.97 149 ASN A O 1
ATOM 1210 N N . ILE A 1 150 ? -19.734 16.732 12.069 1.00 60.84 150 ILE A N 1
ATOM 1211 C CA . ILE A 1 150 ? -20.113 17.400 13.312 1.00 60.84 150 ILE A CA 1
ATOM 1212 C C . ILE A 1 150 ? -18.805 17.793 13.998 1.00 60.84 150 ILE A C 1
ATOM 1214 O O . ILE A 1 150 ? -18.269 17.077 14.840 1.00 60.84 150 ILE A O 1
ATOM 1218 N N . SER A 1 151 ? -18.255 18.936 13.597 1.00 64.06 151 SER A N 1
ATOM 1219 C CA . SER A 1 151 ? -17.104 19.539 14.254 1.00 64.06 151 SER A CA 1
ATOM 1220 C C . SER A 1 151 ? -17.551 20.077 15.612 1.00 64.06 151 SER A C 1
ATOM 1222 O O . SER A 1 151 ? -18.064 21.192 15.719 1.00 64.06 151 SER A O 1
ATOM 1224 N N . ILE A 1 152 ? -17.352 19.284 16.664 1.00 75.44 152 ILE A N 1
ATOM 1225 C CA . ILE A 1 152 ? -17.617 19.700 18.043 1.00 75.44 152 ILE A CA 1
ATOM 1226 C C . ILE A 1 152 ? -16.588 20.765 18.434 1.00 75.44 152 ILE A C 1
ATOM 1228 O O . ILE A 1 152 ? -15.378 20.558 18.342 1.00 75.44 152 ILE A O 1
ATOM 1232 N N . SER A 1 153 ? -17.059 21.924 18.890 1.00 84.44 153 SER A N 1
ATOM 1233 C CA . SER A 1 153 ? -16.171 22.990 19.363 1.00 84.44 153 SER A CA 1
ATOM 1234 C C . SER A 1 153 ? -15.469 22.584 20.663 1.00 84.44 153 SER A C 1
ATOM 1236 O O . SER A 1 153 ? -16.087 21.992 21.548 1.00 84.44 153 SER A O 1
ATOM 1238 N N . ASN A 1 154 ? -14.222 23.022 20.868 1.00 84.44 154 ASN A N 1
ATOM 1239 C CA . ASN A 1 154 ? -13.504 22.855 22.143 1.00 84.44 154 ASN A CA 1
ATOM 1240 C C . ASN A 1 154 ? -14.331 23.303 23.362 1.00 84.44 154 ASN A C 1
ATOM 1242 O O . ASN A 1 154 ? -14.267 22.695 24.430 1.00 84.44 154 ASN A O 1
ATOM 1246 N N . LYS A 1 155 ? -15.150 24.350 23.202 1.00 88.44 155 LYS A N 1
ATOM 1247 C CA . LYS A 1 155 ? -16.051 24.839 24.253 1.00 88.44 155 LYS A CA 1
ATOM 1248 C C . LYS A 1 155 ? -17.144 23.823 24.601 1.00 88.44 155 LYS A C 1
ATOM 1250 O O . LYS A 1 155 ? -17.495 23.667 25.768 1.00 88.44 155 LYS A O 1
ATOM 1255 N N . GLU A 1 156 ? -17.690 23.152 23.596 1.00 86.75 156 GLU A N 1
ATOM 1256 C CA . GLU A 1 156 ? -18.743 22.150 23.751 1.00 86.75 156 GLU A CA 1
ATOM 1257 C C . GLU A 1 156 ? -18.196 20.850 24.350 1.00 86.75 156 GLU A C 1
ATOM 1259 O O . GLU A 1 156 ? -18.810 20.288 25.262 1.00 86.75 156 GLU A O 1
ATOM 1264 N N . ALA A 1 157 ? -16.995 20.440 23.933 1.00 89.38 157 ALA A N 1
ATOM 1265 C CA . ALA A 1 157 ? -16.276 19.319 24.528 1.00 89.38 157 ALA A CA 1
ATOM 1266 C C . ALA A 1 157 ? -15.986 19.562 26.022 1.00 89.38 157 ALA A C 1
ATOM 1268 O O . ALA A 1 157 ? -16.301 18.715 26.860 1.00 89.38 157 ALA A O 1
ATOM 1269 N N . LEU A 1 158 ? -15.473 20.748 26.378 1.00 91.44 158 LEU A N 1
ATOM 1270 C CA . LEU A 1 158 ? -15.218 21.127 27.774 1.00 91.44 158 LEU A CA 1
ATOM 1271 C C . LEU A 1 158 ? -16.500 21.160 28.613 1.00 91.44 158 LEU A C 1
ATOM 1273 O O . LEU A 1 158 ? -16.525 20.612 29.713 1.00 91.44 158 LEU A O 1
ATOM 1277 N N . SER A 1 159 ? -17.581 21.746 28.089 1.00 89.00 159 SER A N 1
ATOM 1278 C CA . SER A 1 159 ? -18.868 21.787 28.793 1.00 89.00 159 SER A CA 1
ATOM 1279 C C . SER A 1 159 ? -19.446 20.389 29.025 1.00 89.00 159 SER A C 1
ATOM 1281 O O . SER A 1 159 ? -20.017 20.114 30.081 1.00 89.00 159 SER A O 1
ATOM 1283 N N . SER A 1 160 ? -19.285 19.490 28.055 1.00 91.56 160 SER A N 1
ATOM 1284 C CA . SER A 1 160 ? -19.746 18.105 28.167 1.00 91.56 160 SER A CA 1
ATOM 1285 C C . SER A 1 160 ? -18.932 17.324 29.199 1.00 91.56 160 SER A C 1
ATOM 1287 O O . SER A 1 160 ? -19.511 16.613 30.020 1.00 91.56 160 SER A O 1
ATOM 1289 N N . LEU A 1 161 ? -17.611 17.524 29.236 1.00 94.06 161 LEU A N 1
ATOM 1290 C CA . LEU A 1 161 ? -16.739 16.932 30.250 1.00 94.06 161 LEU A CA 1
ATOM 1291 C C . LEU A 1 161 ? -17.108 17.407 31.664 1.00 94.06 161 LEU A C 1
ATOM 1293 O O . LEU A 1 161 ? -17.182 16.603 32.592 1.00 94.06 161 LEU A O 1
ATOM 1297 N N . GLU A 1 162 ? -17.396 18.698 31.828 1.00 91.62 162 GLU A N 1
ATOM 1298 C CA . GLU A 1 162 ? -17.785 19.277 33.115 1.00 91.62 162 GLU A CA 1
ATOM 1299 C C . GLU A 1 162 ? -19.100 18.678 33.642 1.00 91.62 162 GLU A C 1
ATOM 1301 O O . GLU A 1 162 ? -19.194 18.342 34.825 1.00 91.62 162 GLU A O 1
ATOM 1306 N N . LYS A 1 163 ? -20.076 18.426 32.758 1.00 91.06 163 LYS A N 1
ATOM 1307 C CA . LYS A 1 163 ? -21.329 17.731 33.107 1.00 91.06 163 LYS A CA 1
ATOM 1308 C C . LYS A 1 163 ? -21.086 16.301 33.594 1.00 91.06 163 LYS A C 1
ATOM 1310 O O . LYS A 1 163 ? -21.685 15.890 34.587 1.00 91.06 163 LYS A O 1
ATOM 1315 N N . VAL A 1 164 ? -20.195 15.553 32.940 1.00 90.94 164 VAL A N 1
ATOM 1316 C CA . VAL A 1 164 ? -19.828 14.187 33.361 1.00 90.94 164 VAL A CA 1
ATOM 1317 C C . VAL A 1 164 ? -19.161 14.209 34.735 1.00 90.94 164 VAL A C 1
ATOM 1319 O O . VAL A 1 164 ? -19.541 13.450 35.626 1.00 90.94 164 VAL A O 1
ATOM 1322 N N . VAL A 1 165 ? -18.214 15.127 34.950 1.00 89.19 165 VAL A N 1
ATOM 1323 C CA . VAL A 1 165 ? -17.559 15.310 36.254 1.00 89.19 165 VAL A CA 1
ATOM 1324 C C . VAL A 1 165 ? -18.580 15.671 37.337 1.00 89.19 165 VAL A C 1
ATOM 1326 O O . VAL A 1 165 ? -18.485 15.179 38.463 1.00 89.19 165 VAL A O 1
ATOM 1329 N N . GLN A 1 166 ? -19.569 16.506 37.019 1.00 86.69 166 GLN A N 1
ATOM 1330 C CA . GLN A 1 166 ? -20.615 16.894 37.959 1.00 86.69 166 GLN A CA 1
ATOM 1331 C C . GLN A 1 166 ? -21.530 15.721 38.329 1.00 86.69 166 GLN A C 1
ATOM 1333 O O . GLN A 1 166 ? -21.845 15.575 39.510 1.00 86.69 166 GLN A O 1
ATOM 1338 N N . TYR A 1 167 ? -21.893 14.873 37.362 1.00 86.62 167 TYR A N 1
ATOM 1339 C CA . TYR A 1 167 ? -22.671 13.652 37.588 1.00 86.62 167 TYR A CA 1
ATOM 1340 C C . TYR A 1 167 ? -21.939 12.666 38.505 1.00 86.62 167 TYR A C 1
ATOM 1342 O O . TYR A 1 167 ? -22.524 12.150 39.450 1.00 86.62 167 TYR A O 1
ATOM 1350 N N . VAL A 1 168 ? -20.637 12.451 38.286 1.00 85.25 168 VAL A N 1
ATOM 1351 C CA . VAL A 1 168 ? -19.823 11.568 39.140 1.00 85.25 168 VAL A CA 1
ATOM 1352 C C . VAL A 1 168 ? -19.726 12.100 40.573 1.00 85.25 168 VAL A C 1
ATOM 1354 O O . VAL A 1 168 ? -19.720 11.324 41.524 1.00 85.25 168 VAL A O 1
ATOM 1357 N N . LYS A 1 169 ? -19.654 13.425 40.743 1.00 84.38 169 LYS A N 1
ATOM 1358 C CA . LYS A 1 169 ? -19.585 14.062 42.068 1.00 84.38 169 LYS A CA 1
ATOM 1359 C C . LYS A 1 169 ? -20.927 14.089 42.800 1.00 84.38 169 LYS A C 1
ATOM 1361 O O . LYS A 1 169 ? -20.933 14.072 44.026 1.00 84.38 169 LYS A O 1
ATOM 1366 N N . HIS A 1 170 ? -22.032 14.154 42.063 1.00 82.00 170 HIS A N 1
ATOM 1367 C CA . HIS A 1 170 ? -23.386 14.223 42.609 1.00 82.00 170 HIS A CA 1
ATOM 1368 C C . HIS A 1 170 ? -24.281 13.222 41.871 1.00 82.00 170 HIS A C 1
ATOM 1370 O O . HIS A 1 170 ? -25.127 13.630 41.067 1.00 82.00 170 HIS A O 1
ATOM 1376 N N . PRO A 1 171 ? -24.074 11.911 42.088 1.00 73.00 171 PRO A N 1
ATOM 1377 C CA . PRO A 1 171 ? -24.931 10.911 41.478 1.00 73.00 171 PRO A CA 1
ATOM 1378 C C . PRO A 1 171 ? -26.363 11.114 41.998 1.00 73.00 171 PRO A C 1
ATOM 1380 O O . PRO A 1 171 ? -26.544 11.359 43.191 1.00 73.00 171 PRO A O 1
ATOM 1383 N N . PRO A 1 172 ? -27.388 11.058 41.134 1.00 72.81 172 PRO A N 1
ATOM 1384 C CA . PRO A 1 172 ? -28.768 11.190 41.578 1.00 72.81 172 PRO A CA 1
ATOM 1385 C C . PRO A 1 172 ? -29.122 10.051 42.545 1.00 72.81 172 PRO A C 1
ATOM 1387 O O . PRO A 1 172 ? -28.787 8.895 42.291 1.00 72.81 172 PRO A O 1
ATOM 1390 N N . ASP A 1 173 ? -29.847 10.370 43.620 1.00 63.94 173 ASP A N 1
ATOM 1391 C CA . ASP A 1 173 ? -30.167 9.471 44.746 1.00 63.94 173 ASP A CA 1
ATOM 1392 C C . ASP A 1 173 ? -31.060 8.256 44.393 1.00 63.94 173 ASP A C 1
ATOM 1394 O O . ASP A 1 173 ? -31.583 7.591 45.283 1.00 63.94 173 ASP A O 1
ATOM 1398 N N . ASN A 1 174 ? -31.271 7.938 43.110 1.00 62.59 174 ASN A N 1
ATOM 1399 C CA . ASN A 1 174 ? -32.288 6.975 42.686 1.00 62.59 174 ASN A CA 1
ATOM 1400 C C . ASN A 1 174 ? -31.828 5.985 41.600 1.00 62.59 174 ASN A C 1
ATOM 1402 O O . ASN A 1 174 ? -32.552 5.731 40.641 1.00 62.59 174 ASN A O 1
ATOM 1406 N N . ILE A 1 175 ? -30.632 5.401 41.750 1.00 58.56 175 ILE A N 1
ATOM 1407 C CA . ILE A 1 175 ? -30.158 4.283 40.896 1.00 58.56 175 ILE A CA 1
ATOM 1408 C C . ILE A 1 175 ? -30.381 2.908 41.567 1.00 58.56 175 ILE A C 1
ATOM 1410 O O . ILE A 1 175 ? -29.916 1.883 41.084 1.00 58.56 175 ILE A O 1
ATOM 1414 N N . PHE A 1 176 ? -31.144 2.849 42.662 1.00 53.72 176 PHE A N 1
ATOM 1415 C CA . PHE A 1 176 ? -31.633 1.585 43.218 1.00 53.72 176 PHE A CA 1
ATOM 1416 C C . PHE A 1 176 ? -33.146 1.655 43.409 1.00 53.72 176 PHE A C 1
ATOM 1418 O O . PHE A 1 176 ? -33.636 1.954 44.495 1.00 53.72 176 PHE A O 1
ATOM 1425 N N . VAL A 1 177 ? -33.886 1.353 42.344 1.00 46.53 177 VAL A N 1
ATOM 1426 C CA . VAL A 1 177 ? -35.247 0.829 42.480 1.00 46.53 177 VAL A CA 1
ATOM 1427 C C . VAL A 1 177 ? -35.196 -0.647 42.102 1.00 46.53 177 VAL A C 1
ATOM 1429 O O . VAL A 1 177 ? -34.565 -1.025 41.118 1.00 46.53 177 VAL A O 1
ATOM 1432 N N . SER A 1 178 ? -35.774 -1.424 43.012 1.00 43.78 178 SER A N 1
ATOM 1433 C CA . SER A 1 178 ? -35.739 -2.874 43.209 1.00 43.78 178 SER A CA 1
ATOM 1434 C C . SER A 1 178 ? -36.227 -3.715 42.038 1.00 43.78 178 SER A C 1
ATOM 1436 O O . SER A 1 178 ? -37.121 -3.243 41.303 1.00 43.78 178 SER A O 1
#

pLDDT: mean 76.99, std 15.55, range [36.03, 94.06]

Foldseek 3Di:
DLVVLLVVVVVVVQVVQVVVCVVVVHDRDDQDPVNSVVSSVVSVVVDDPVNVVVVCVVVCVPPPPPDPDPPDDPPDPPPVVVVVVVVVQVVVQVVQVVVVDPDGDRSVCVVCVVVPDPPPVQDPVNVVCVVVPDPPDDDDDDPDDPPPPPPQDPVNVVVVVVVVVVCVVCPPPPPDDD

Radius of gyration: 29.13 Å; Cα contacts (8 Å, |Δi|>4): 47; chains: 1; bounding box: 65×54×78 Å

Solvent-accessible surface area (backbone atoms only — not comparable to full-atom values): 11229 Å² total; per-residue (Å²): 108,56,69,56,41,29,52,51,54,52,51,55,50,49,55,52,45,49,53,53,17,64,77,65,77,46,80,67,79,77,87,50,71,67,56,51,51,51,41,49,53,53,19,51,73,68,58,48,70,67,60,51,52,55,48,36,50,74,68,59,71,55,62,81,78,86,65,98,56,99,84,74,83,91,76,58,71,70,59,54,50,53,54,49,49,54,50,51,43,50,55,46,34,52,56,47,57,73,64,68,50,97,79,65,73,51,35,71,56,60,74,45,53,69,76,72,47,79,79,73,76,68,49,73,67,54,54,51,48,58,61,71,70,53,74,96,75,80,88,74,80,83,77,89,70,87,74,77,78,80,78,76,47,72,69,56,54,51,53,52,52,52,52,53,55,48,40,73,75,55,63,73,98,70,88,80,79,134

Mean predicted aligned error: 20.62 Å

Sequence (178 aa):
MMKAQYKKLLVANRVETYNLAQESSSNVTPVDILYAITFVNEAWNIVKSSTIEHCWEKTDILTDFGGNNPEEKYSDWNQDINDDINRITLELQEMIDELNLQNSITAERFIHIDDEIPIELLSDEEIIAAIISRPENDDIEEDDESETNISISNKEALSSLEKVVQYVKHPPDNIFVS